Protein AF-0000000086527317 (afdb_homodimer)

Solvent-accessible surface area (backbone atoms only — not comparable to full-atom values): 9880 Å² total; per-residue (Å²): 116,66,60,31,34,35,45,34,40,39,28,33,28,93,91,23,39,66,64,46,47,53,54,57,60,64,45,37,63,66,49,54,67,38,76,44,42,74,40,62,35,39,25,33,29,72,87,42,76,44,32,31,35,37,48,33,29,25,45,18,68,66,34,50,54,50,49,69,64,30,70,66,48,48,50,44,52,63,74,40,54,88,30,50,65,46,75,46,78,44,51,27,38,76,73,87,117,66,62,33,36,34,46,34,42,39,28,34,28,94,92,23,39,66,65,45,46,54,53,57,60,65,43,37,64,65,49,54,69,36,76,44,42,74,39,63,33,39,27,33,28,72,88,41,75,44,32,33,35,36,47,33,30,23,44,19,67,65,35,49,55,49,51,70,66,30,71,66,49,48,50,45,52,63,73,40,54,88,28,51,65,46,73,46,77,43,50,27,38,76,74,87

Organism: NCBI:txid488447

Foldseek 3Di:
DAKKKKKKKWFWDVPCQVVLVVLLVVVQVVLCVAPFWPAWDWDADPVHRRIIMIITMGRDPVSVVVSCVDPSNVVSCVVCVVTTPDMDMDMGDDDD/DAKKKKKKKWFWDVPCLVVLVVLLVVVQVVLCVAPFWPAWDWDADPVHRRIIMIITMGRDPVSVVVSCVDPSNVVSCVVCVVTTPDMDMDMGDDDD

Structure (mmCIF, N/CA/C/O backbone):
data_AF-0000000086527317-model_v1
#
loop_
_entity.id
_entity.type
_entity.pdbx_description
1 polymer 'Antibiotic biosynthesis monooxygenase'
#
loop_
_atom_site.group_PDB
_atom_site.id
_atom_site.type_symbol
_atom_site.label_atom_id
_atom_site.label_alt_id
_atom_site.label_comp_id
_atom_site.label_asym_id
_atom_site.label_entity_id
_atom_site.label_seq_id
_atom_site.pdbx_PDB_ins_code
_atom_site.Cartn_x
_atom_site.Cartn_y
_atom_site.Cartn_z
_atom_site.occupancy
_atom_site.B_iso_or_equiv
_atom_site.auth_seq_id
_atom_site.auth_comp_id
_atom_site.auth_asym_id
_atom_site.auth_atom_id
_atom_site.pdbx_PDB_model_num
ATOM 1 N N . MET A 1 1 ? -22.031 2.168 -4.254 1 73.06 1 MET A N 1
ATOM 2 C CA . MET A 1 1 ? -20.703 2.266 -4.84 1 73.06 1 MET A CA 1
ATOM 3 C C . MET A 1 1 ? -19.703 1.387 -4.082 1 73.06 1 MET A C 1
ATOM 5 O O . MET A 1 1 ? -19.906 1.09 -2.902 1 73.06 1 MET A O 1
ATOM 9 N N . ALA A 1 2 ? -18.734 0.725 -4.855 1 90.19 2 ALA A N 1
ATOM 10 C CA . ALA A 1 2 ? -17.938 -0.34 -4.266 1 90.19 2 ALA A CA 1
ATOM 11 C C . ALA A 1 2 ? -16.812 0.234 -3.402 1 90.19 2 ALA A C 1
ATOM 13 O O . ALA A 1 2 ? -16.344 1.353 -3.639 1 90.19 2 ALA A O 1
ATOM 14 N N . GLU A 1 3 ? -16.5 -0.36 -2.336 1 97.81 3 GLU A N 1
ATOM 15 C CA . GLU A 1 3 ? -15.344 -0.034 -1.505 1 97.81 3 GLU A CA 1
ATOM 16 C C . GLU A 1 3 ? -14.062 0.015 -2.334 1 97.81 3 GLU A C 1
ATOM 18 O O . GLU A 1 3 ? -13.875 -0.799 -3.24 1 97.81 3 GLU A O 1
ATOM 23 N N . ILE A 1 4 ? -13.281 1.024 -2.047 1 98.19 4 ILE A N 1
ATOM 24 C CA . ILE A 1 4 ? -11.992 1.092 -2.734 1 98.19 4 ILE A CA 1
ATOM 25 C C . ILE A 1 4 ? -10.867 1.207 -1.712 1 98.19 4 ILE A C 1
ATOM 27 O O . ILE A 1 4 ? -11.094 1.629 -0.575 1 98.19 4 ILE A O 1
ATOM 31 N N . ALA A 1 5 ? -9.734 0.758 -2.158 1 98.88 5 ALA A N 1
ATOM 32 C CA . ALA A 1 5 ? -8.508 0.946 -1.392 1 98.88 5 ALA A CA 1
ATOM 33 C C . ALA A 1 5 ? -7.605 1.989 -2.047 1 98.88 5 ALA A C 1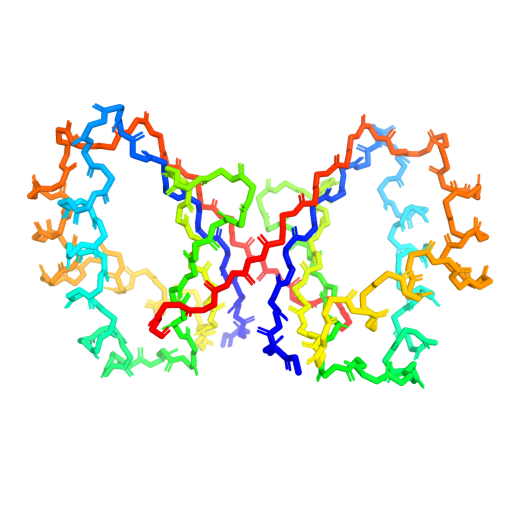
ATOM 35 O O . ALA A 1 5 ? -7.719 2.25 -3.246 1 98.88 5 ALA A O 1
ATOM 36 N N . VAL A 1 6 ? -6.832 2.631 -1.228 1 98.94 6 VAL A N 1
ATOM 37 C CA . VAL A 1 6 ? -5.844 3.588 -1.713 1 98.94 6 VAL A CA 1
ATOM 38 C C . VAL A 1 6 ? -4.496 3.32 -1.047 1 98.94 6 VAL A C 1
ATOM 40 O O . VAL A 1 6 ? -4.43 3.059 0.157 1 98.94 6 VAL A O 1
ATOM 43 N N . VAL A 1 7 ? -3.488 3.293 -1.815 1 98.94 7 VAL A N 1
ATOM 44 C CA . VAL A 1 7 ? -2.121 3.408 -1.315 1 98.94 7 VAL A CA 1
ATOM 45 C C . VAL A 1 7 ? -1.508 4.727 -1.788 1 98.94 7 VAL A C 1
ATOM 47 O O . VAL A 1 7 ? -1.429 4.984 -2.992 1 98.94 7 VAL A O 1
ATOM 50 N N . ALA A 1 8 ? -1.134 5.559 -0.818 1 98.88 8 ALA A N 1
ATOM 51 C CA . ALA A 1 8 ? -0.488 6.832 -1.117 1 98.88 8 ALA A CA 1
ATOM 52 C C . ALA A 1 8 ? 0.953 6.848 -0.616 1 98.88 8 ALA A C 1
ATOM 54 O O . ALA A 1 8 ? 1.213 6.555 0.554 1 98.88 8 ALA A O 1
ATOM 55 N N . LEU A 1 9 ? 1.829 7.133 -1.482 1 98.81 9 LEU A N 1
ATOM 56 C CA . LEU A 1 9 ? 3.246 7.293 -1.176 1 98.81 9 LEU A CA 1
ATOM 57 C C . LEU A 1 9 ? 3.639 8.766 -1.18 1 98.81 9 LEU A C 1
ATOM 59 O O . LEU A 1 9 ? 3.383 9.477 -2.154 1 98.81 9 LEU A O 1
ATOM 63 N N . ILE A 1 10 ? 4.145 9.203 -0.071 1 98.88 10 ILE A N 1
ATOM 64 C CA . ILE A 1 10 ? 4.621 10.578 0.076 1 98.88 10 ILE A CA 1
ATOM 65 C C . ILE A 1 10 ? 6.098 10.57 0.462 1 98.88 10 ILE A C 1
ATOM 67 O O . ILE A 1 10 ? 6.48 9.984 1.479 1 98.88 10 ILE A O 1
ATOM 71 N N . VAL A 1 11 ? 6.922 11.219 -0.357 1 98.88 11 VAL A N 1
ATOM 72 C CA . VAL A 1 11 ? 8.367 11.242 -0.125 1 98.88 11 VAL A CA 1
ATOM 73 C C . VAL A 1 11 ? 8.797 12.648 0.286 1 98.88 11 VAL A C 1
ATOM 75 O O . VAL A 1 11 ? 8.516 13.625 -0.417 1 98.88 11 VAL A O 1
ATOM 78 N N . ALA A 1 12 ? 9.453 12.711 1.361 1 98.94 12 ALA A N 1
ATOM 79 C CA . ALA A 1 12 ? 9.953 13.984 1.877 1 98.94 12 ALA A CA 1
ATOM 80 C C . ALA A 1 12 ? 11.203 14.422 1.123 1 98.94 12 ALA A C 1
ATOM 82 O O . ALA A 1 12 ? 12.023 13.594 0.73 1 98.94 12 ALA A O 1
ATOM 83 N N . LYS A 1 13 ? 11.328 15.703 0.966 1 98.75 13 LYS A N 1
ATOM 84 C CA . LYS A 1 13 ? 12.625 16.25 0.584 1 98.75 13 LYS A CA 1
ATOM 85 C C . LYS A 1 13 ? 13.664 16.016 1.67 1 98.75 13 LYS A C 1
ATOM 87 O O . LYS A 1 13 ? 13.328 15.93 2.854 1 98.75 13 LYS A O 1
ATOM 92 N N . PRO A 1 14 ? 14.922 15.938 1.166 1 98.25 14 PRO A N 1
ATOM 93 C CA . PRO A 1 14 ? 15.961 15.766 2.18 1 98.25 14 PRO A CA 1
ATOM 94 C C . PRO A 1 14 ? 15.906 16.844 3.268 1 98.25 14 PRO A C 1
ATOM 96 O O . PRO A 1 14 ? 15.789 18.031 2.963 1 98.25 14 PRO A O 1
ATOM 99 N N . GLY A 1 15 ? 15.836 16.359 4.527 1 98.12 15 GLY A N 1
ATOM 100 C CA . GLY A 1 15 ? 15.852 17.266 5.656 1 98.12 15 GLY A CA 1
ATOM 101 C C . GLY A 1 15 ? 14.461 17.625 6.152 1 98.12 15 GLY A C 1
ATOM 102 O O . GLY A 1 15 ? 14.312 18.25 7.211 1 98.12 15 GLY A O 1
ATOM 103 N N . ALA A 1 16 ? 13.453 17.188 5.426 1 98.56 16 ALA A N 1
ATOM 104 C CA . ALA A 1 16 ? 12.094 17.609 5.766 1 98.56 16 ALA A CA 1
ATOM 105 C C . ALA A 1 16 ? 11.289 16.453 6.34 1 98.56 16 ALA A C 1
ATOM 107 O O . ALA A 1 16 ? 10.078 16.578 6.562 1 98.56 16 ALA A O 1
ATOM 108 N N . GLU A 1 17 ? 11.969 15.359 6.594 1 98.56 17 GLU A N 1
ATOM 109 C CA . GLU A 1 17 ? 11.273 14.125 6.941 1 98.56 17 GLU A CA 1
ATOM 110 C C . GLU A 1 17 ? 10.391 14.312 8.172 1 98.56 17 GLU A C 1
ATOM 112 O O . GLU A 1 17 ? 9.203 13.969 8.148 1 98.56 17 GLU A O 1
ATOM 117 N N . GLU A 1 18 ? 10.914 14.891 9.234 1 98.62 18 GLU A N 1
ATOM 118 C CA . GLU A 1 18 ? 10.18 14.945 10.492 1 98.62 18 GLU A CA 1
ATOM 119 C C . GLU A 1 18 ? 9.102 16.031 10.453 1 98.62 18 GLU A C 1
ATOM 121 O O . GLU A 1 18 ? 8.039 15.867 11.062 1 98.62 18 GLU A O 1
ATOM 126 N N . LYS A 1 19 ? 9.336 17.125 9.773 1 98.44 19 LYS A N 1
ATOM 127 C CA . LYS A 1 19 ? 8.297 18.141 9.578 1 98.44 19 LYS A CA 1
ATOM 128 C C . LYS A 1 19 ? 7.121 17.547 8.797 1 98.44 19 LYS A C 1
ATOM 130 O O . LYS A 1 19 ? 5.961 17.766 9.164 1 98.44 19 LYS A O 1
ATOM 135 N N . LEU A 1 20 ? 7.48 16.828 7.754 1 98.81 20 LEU A N 1
ATOM 136 C CA . LEU A 1 20 ? 6.438 16.203 6.957 1 98.81 20 LEU A CA 1
ATOM 137 C C . LEU A 1 20 ? 5.684 15.156 7.781 1 98.81 20 LEU A C 1
ATOM 139 O O . LEU A 1 20 ? 4.449 15.109 7.75 1 98.81 20 LEU A O 1
ATOM 143 N N . ARG A 1 21 ? 6.422 14.375 8.539 1 98.81 21 ARG A N 1
ATOM 144 C CA . ARG A 1 21 ? 5.793 13.375 9.391 1 98.81 21 ARG A CA 1
ATOM 145 C C . ARG A 1 21 ? 4.742 14.008 10.297 1 98.81 21 ARG A C 1
ATOM 147 O O . ARG A 1 21 ? 3.625 13.492 10.414 1 98.81 21 ARG A O 1
ATOM 154 N N . ALA A 1 22 ? 5.117 15.086 10.922 1 98.75 22 ALA A N 1
ATOM 155 C CA . ALA A 1 22 ? 4.207 15.758 11.852 1 98.75 22 ALA A CA 1
ATOM 156 C C . ALA A 1 22 ? 2.93 16.203 11.141 1 98.75 22 ALA A C 1
ATOM 158 O O . ALA A 1 22 ? 1.831 16.047 11.68 1 98.75 22 ALA A O 1
ATOM 159 N N . GLN A 1 23 ? 3.117 16.734 9.93 1 98.69 23 GLN A N 1
ATOM 160 C CA . GLN A 1 23 ? 1.956 17.141 9.148 1 98.69 23 GLN A CA 1
ATOM 161 C C . GLN A 1 23 ? 1.073 15.953 8.797 1 98.69 23 GLN A C 1
ATOM 163 O O . GLN A 1 23 ? -0.152 16.031 8.906 1 98.69 23 GLN A O 1
ATOM 168 N N . LEU A 1 24 ? 1.678 14.859 8.391 1 98.88 24 LEU A N 1
ATOM 169 C CA . LEU A 1 24 ? 0.936 13.672 7.996 1 98.88 24 LEU A CA 1
ATOM 170 C C . LEU A 1 24 ? 0.212 13.062 9.188 1 98.88 24 LEU A C 1
ATOM 172 O O . LEU A 1 24 ? -0.94 12.633 9.078 1 98.88 24 LEU A O 1
ATOM 176 N N . GLU A 1 25 ? 0.886 13.023 10.328 1 98.88 25 GLU A N 1
ATOM 177 C CA . GLU A 1 25 ? 0.243 12.523 11.539 1 98.88 25 GLU A CA 1
ATOM 178 C C . GLU A 1 25 ? -0.967 13.375 11.914 1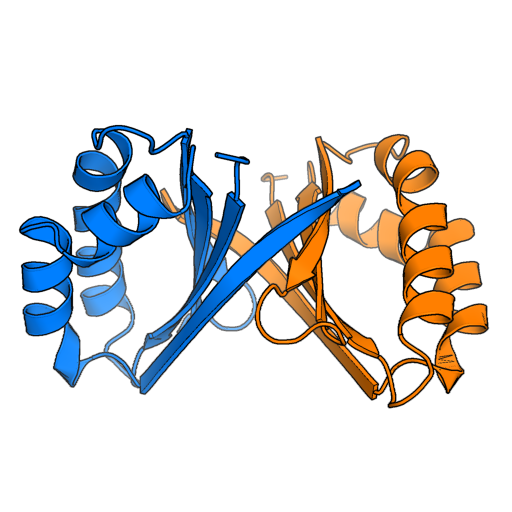 98.88 25 GLU A C 1
ATOM 180 O O . GLU A 1 25 ? -1.973 12.852 12.406 1 98.88 25 GLU A O 1
ATOM 185 N N . GLY A 1 26 ? -0.89 14.633 11.672 1 98.69 26 GLY A N 1
ATOM 186 C CA . GLY A 1 26 ? -1.925 15.578 12.047 1 98.69 26 GLY A CA 1
ATOM 187 C C . GLY A 1 26 ? -3.215 15.391 11.273 1 98.69 26 GLY A C 1
ATOM 188 O O . GLY A 1 26 ? -4.285 15.805 11.727 1 98.69 26 GLY A O 1
ATOM 189 N N . ILE A 1 27 ? -3.17 14.742 10.109 1 98.81 27 ILE A N 1
ATOM 190 C CA . ILE A 1 27 ? -4.375 14.641 9.289 1 98.81 27 ILE A CA 1
ATOM 191 C C . ILE A 1 27 ? -5.031 13.281 9.5 1 98.81 27 ILE A C 1
ATOM 193 O O . ILE A 1 27 ? -6.125 13.023 8.992 1 98.81 27 ILE A O 1
ATOM 197 N N . VAL A 1 28 ? -4.441 12.375 10.297 1 98.88 28 VAL A N 1
ATOM 198 C CA . VAL A 1 28 ? -4.945 11.008 10.43 1 98.88 28 VAL A CA 1
ATOM 199 C C . VAL A 1 28 ? -6.281 11.023 11.164 1 98.88 28 VAL A C 1
ATOM 201 O O . VAL A 1 28 ? -7.289 10.539 10.641 1 98.88 28 VAL A O 1
ATOM 204 N N . GLU A 1 29 ? -6.371 11.633 12.297 1 98.75 29 GLU A N 1
ATOM 205 C CA . GLU A 1 29 ? -7.586 11.578 13.109 1 98.75 29 GLU A CA 1
ATOM 206 C C . GLU A 1 29 ? -8.742 12.305 12.422 1 98.75 29 GLU A C 1
ATOM 208 O O . GLU A 1 29 ? -9.836 11.758 12.297 1 98.75 29 GLU A O 1
ATOM 213 N N . PRO A 1 30 ? -8.539 13.539 11.938 1 98.81 30 PRO A N 1
ATOM 214 C CA . PRO A 1 30 ? -9.648 14.172 11.219 1 98.81 30 PRO A CA 1
ATOM 215 C C . PRO A 1 30 ? -10.125 13.352 10.023 1 98.81 30 PRO A C 1
ATOM 217 O O . PRO A 1 30 ? -11.32 13.336 9.727 1 98.81 30 PRO A O 1
ATOM 220 N N . THR A 1 31 ? -9.219 12.688 9.25 1 98.88 31 THR A N 1
ATOM 221 C CA . THR A 1 31 ? -9.586 11.867 8.102 1 98.88 31 THR A CA 1
ATOM 222 C C . THR A 1 31 ? -10.383 10.641 8.547 1 98.88 31 THR A C 1
ATOM 224 O O . THR A 1 31 ? -11.391 10.289 7.93 1 98.88 31 THR A O 1
ATOM 227 N N . ARG A 1 32 ? -9.945 9.977 9.68 1 98.81 32 ARG A N 1
ATOM 228 C CA . ARG A 1 32 ? -10.648 8.805 10.188 1 98.81 32 ARG A CA 1
ATOM 229 C C . ARG A 1 32 ? -12.07 9.156 10.602 1 98.81 32 ARG A C 1
ATOM 231 O O . ARG A 1 32 ? -12.945 8.289 10.648 1 98.81 32 ARG A O 1
ATOM 238 N N . ASN A 1 33 ? -12.32 10.453 10.844 1 98.62 33 ASN A N 1
ATOM 239 C CA . ASN A 1 33 ? -13.641 10.906 11.273 1 98.62 33 ASN A CA 1
ATOM 240 C C . ASN A 1 33 ? -14.508 11.312 10.086 1 98.62 33 ASN A C 1
ATOM 242 O O . ASN A 1 33 ? -15.68 11.664 10.258 1 98.62 33 ASN A O 1
ATOM 246 N N . GLU A 1 34 ? -14.016 11.25 8.906 1 98.75 34 GLU A N 1
ATOM 247 C CA . GLU A 1 34 ? -14.773 11.586 7.703 1 98.75 34 GLU A CA 1
ATOM 248 C C . GLU A 1 34 ? -15.797 10.492 7.379 1 98.75 34 GLU A C 1
ATOM 250 O O . GLU A 1 34 ? -15.539 9.312 7.598 1 98.75 34 GLU A O 1
ATOM 255 N N . ALA A 1 35 ? -16.859 10.945 6.836 1 98.06 35 ALA A N 1
ATOM 256 C CA . ALA A 1 35 ? -17.844 9.984 6.344 1 98.06 35 ALA A CA 1
ATOM 257 C C . ALA A 1 35 ? -17.25 9.086 5.262 1 98.06 35 ALA A C 1
ATOM 259 O O . ALA A 1 35 ? -16.609 9.578 4.324 1 98.06 35 ALA A O 1
ATOM 260 N N . GLY A 1 36 ? -17.344 7.809 5.453 1 98.44 36 GLY A N 1
ATOM 261 C CA . GLY A 1 36 ? -16.922 6.852 4.438 1 98.44 36 GLY A CA 1
ATOM 262 C C . GLY A 1 36 ? -15.484 6.402 4.598 1 98.44 36 GLY A C 1
ATOM 263 O O . GLY A 1 36 ? -15.008 5.539 3.854 1 98.44 36 GLY A O 1
ATOM 264 N N . ALA A 1 37 ? -14.758 7.016 5.539 1 98.75 37 ALA A N 1
ATOM 265 C CA . ALA A 1 37 ? -13.398 6.547 5.828 1 98.75 37 ALA A CA 1
ATOM 266 C C . ALA A 1 37 ? -13.43 5.258 6.645 1 98.75 37 ALA A C 1
ATOM 268 O O . ALA A 1 37 ? -13.852 5.262 7.805 1 98.75 37 ALA A O 1
ATOM 269 N N . LEU A 1 38 ? -12.953 4.188 6.105 1 98.75 38 LEU A N 1
ATOM 270 C CA . LEU A 1 38 ? -13 2.887 6.762 1 98.75 38 LEU A CA 1
ATOM 271 C C . LEU A 1 38 ? -11.648 2.543 7.383 1 98.75 38 LEU A C 1
ATOM 273 O O . LEU A 1 38 ? -11.586 1.816 8.375 1 98.75 38 LEU A O 1
ATOM 277 N N . GLN A 1 39 ? -10.633 2.992 6.734 1 98.81 39 GLN A N 1
ATOM 278 C CA . GLN A 1 39 ? -9.25 2.793 7.168 1 98.81 39 GLN A CA 1
ATOM 279 C C . GLN A 1 39 ? -8.352 3.918 6.672 1 98.81 39 GLN A C 1
ATOM 281 O O . GLN A 1 39 ? -8.469 4.359 5.527 1 98.81 39 GLN A O 1
ATOM 286 N N . TYR A 1 40 ? -7.516 4.422 7.504 1 98.88 40 TYR A N 1
ATOM 287 C CA . TYR A 1 40 ? -6.555 5.465 7.172 1 98.88 40 TYR A CA 1
ATOM 288 C C . TYR A 1 40 ? -5.316 5.363 8.055 1 98.88 40 TYR A C 1
ATOM 290 O O . TYR A 1 40 ? -5.215 6.043 9.078 1 98.88 40 TYR A O 1
ATOM 298 N N . ASP A 1 41 ? -4.344 4.566 7.594 1 98.94 41 ASP A N 1
ATOM 299 C CA . ASP A 1 41 ? -3.184 4.254 8.422 1 98.94 41 ASP A CA 1
ATOM 300 C C . ASP A 1 41 ? -1.91 4.848 7.82 1 98.94 41 ASP A C 1
ATOM 302 O O . ASP A 1 41 ? -1.638 4.676 6.633 1 98.94 41 ASP A O 1
ATOM 306 N N . LEU A 1 42 ? -1.187 5.535 8.625 1 98.94 42 LEU A N 1
ATOM 307 C CA . LEU A 1 42 ? 0.087 6.125 8.227 1 98.94 42 LEU A CA 1
ATOM 308 C C . LEU A 1 42 ? 1.25 5.215 8.609 1 98.94 42 LEU A C 1
ATOM 310 O O . LEU A 1 42 ? 1.328 4.742 9.742 1 98.94 42 LEU A O 1
ATOM 314 N N . HIS A 1 43 ? 2.129 4.953 7.641 1 98.94 43 HIS A N 1
ATOM 315 C CA . HIS A 1 43 ? 3.316 4.133 7.836 1 98.94 43 HIS A CA 1
ATOM 316 C C . HIS A 1 43 ? 4.578 4.863 7.391 1 98.94 43 HIS A C 1
ATOM 318 O O . HIS A 1 43 ? 4.496 5.879 6.695 1 98.94 43 HIS A O 1
ATOM 324 N N . ARG A 1 44 ? 5.668 4.363 7.891 1 98.81 44 ARG A N 1
ATOM 325 C CA . ARG A 1 44 ? 6.973 4.773 7.379 1 98.81 44 ARG A CA 1
ATOM 326 C C . ARG A 1 44 ? 7.742 3.582 6.82 1 98.81 44 ARG A C 1
ATOM 328 O O . ARG A 1 44 ? 7.715 2.492 7.398 1 98.81 44 ARG A O 1
ATOM 335 N N . ASP A 1 45 ? 8.43 3.766 5.637 1 98.69 45 ASP A N 1
ATOM 336 C CA . ASP A 1 45 ? 9.25 2.746 4.992 1 98.69 45 ASP A CA 1
ATOM 337 C C . ASP A 1 45 ? 10.477 2.416 5.84 1 98.69 45 ASP A C 1
ATOM 339 O O . ASP A 1 45 ? 11.273 3.303 6.168 1 98.69 45 ASP A O 1
ATOM 343 N N . LEU A 1 46 ? 10.641 1.164 6.148 1 97.62 46 LEU A N 1
ATOM 344 C CA . LEU A 1 46 ? 11.711 0.759 7.051 1 97.62 46 LEU A CA 1
ATOM 345 C C . LEU A 1 46 ? 13.07 0.934 6.391 1 97.62 46 LEU A C 1
ATOM 347 O O . LEU A 1 46 ? 14.078 1.144 7.074 1 97.62 46 LEU A O 1
ATOM 351 N N . LYS A 1 47 ? 13.055 0.908 5.09 1 97.12 47 LYS A N 1
ATOM 352 C CA . LYS A 1 47 ? 14.32 0.964 4.371 1 97.12 47 LYS A CA 1
ATOM 353 C C . LYS A 1 47 ? 14.602 2.373 3.854 1 97.12 47 LYS A C 1
ATOM 355 O O . LYS A 1 47 ? 15.742 2.705 3.52 1 97.12 47 LYS A O 1
ATOM 360 N N . GLU A 1 48 ? 13.586 3.166 3.703 1 97.88 48 GLU A N 1
ATOM 361 C CA . GLU A 1 48 ? 13.688 4.543 3.225 1 97.88 48 GLU A CA 1
ATOM 362 C C . GLU A 1 48 ? 12.922 5.5 4.129 1 97.88 48 GLU A C 1
ATOM 364 O O . GLU A 1 48 ? 11.773 5.852 3.838 1 97.88 48 GLU A O 1
ATOM 369 N N . PRO A 1 49 ? 13.547 6.012 5.094 1 96.81 49 PRO A N 1
ATOM 370 C CA . PRO A 1 49 ? 12.852 6.762 6.141 1 96.81 49 PRO A CA 1
ATOM 371 C C . PRO A 1 49 ? 12.172 8.023 5.609 1 96.81 49 PRO A C 1
ATOM 373 O O . PRO A 1 49 ? 11.352 8.625 6.305 1 96.81 49 PRO A O 1
ATOM 376 N N . ALA A 1 50 ? 12.586 8.484 4.406 1 98.44 50 ALA A N 1
ATOM 377 C CA . ALA A 1 50 ? 11.945 9.664 3.824 1 98.44 50 ALA A CA 1
ATOM 378 C C . ALA A 1 50 ? 10.609 9.305 3.191 1 98.44 50 ALA A C 1
ATOM 380 O O . ALA A 1 50 ? 9.844 10.195 2.801 1 98.44 50 ALA A O 1
ATOM 381 N N . ARG A 1 51 ? 10.266 8.039 3.131 1 98.75 51 ARG A N 1
ATOM 382 C CA . ARG A 1 51 ? 9.062 7.566 2.455 1 98.75 51 ARG A CA 1
ATOM 383 C C . ARG A 1 51 ? 7.965 7.23 3.459 1 98.75 51 ARG A C 1
ATOM 385 O O . ARG A 1 51 ? 8.164 6.398 4.344 1 98.75 51 ARG A O 1
ATOM 392 N N . PHE A 1 52 ? 6.852 7.957 3.316 1 98.94 52 PHE A N 1
ATOM 393 C CA . PHE A 1 52 ? 5.641 7.703 4.086 1 98.94 52 PHE A CA 1
ATOM 394 C C . PHE A 1 52 ? 4.555 7.102 3.201 1 98.94 52 PHE A C 1
ATOM 396 O O . PHE A 1 52 ? 4.422 7.469 2.031 1 98.94 52 PHE A O 1
ATOM 403 N N . VAL A 1 53 ? 3.83 6.18 3.807 1 98.94 53 VAL A N 1
ATOM 404 C CA . VAL A 1 53 ? 2.812 5.477 3.035 1 98.94 53 VAL A CA 1
ATOM 405 C C . VAL A 1 53 ? 1.495 5.461 3.809 1 98.94 53 VAL A C 1
ATOM 407 O O . VAL A 1 53 ? 1.458 5.059 4.973 1 98.94 53 VAL A O 1
ATOM 410 N N . PHE A 1 54 ? 0.435 5.91 3.193 1 98.94 54 PHE A N 1
ATOM 411 C CA . PHE A 1 54 ? -0.913 5.684 3.703 1 98.94 54 PHE A CA 1
ATOM 412 C C . PHE A 1 54 ? -1.521 4.43 3.084 1 98.94 54 PHE A C 1
ATOM 414 O O . PHE A 1 54 ? -1.427 4.219 1.874 1 98.94 54 PHE A O 1
ATOM 421 N N . VAL A 1 55 ? -2.066 3.607 3.904 1 98.94 55 VAL A N 1
ATOM 422 C CA . VAL A 1 55 ? -2.967 2.533 3.496 1 98.94 55 VAL A CA 1
ATOM 423 C C . VAL A 1 55 ? -4.398 2.871 3.912 1 98.94 55 VAL A C 1
ATOM 425 O O . VAL A 1 55 ? -4.684 3.029 5.102 1 98.94 55 VAL A O 1
ATOM 428 N N . GLU A 1 56 ? -5.238 2.98 2.896 1 98.94 56 GLU A N 1
ATOM 429 C CA . GLU A 1 56 ? -6.57 3.533 3.125 1 98.94 56 GLU A CA 1
ATOM 430 C C . GLU A 1 56 ? -7.648 2.617 2.557 1 98.94 56 GLU A C 1
ATOM 432 O O . GLU A 1 56 ? -7.402 1.871 1.606 1 98.94 56 GLU A O 1
ATOM 437 N N . ARG A 1 57 ? -8.82 2.684 3.158 1 98.88 57 ARG A N 1
ATOM 438 C CA . ARG A 1 57 ? -10.055 2.129 2.611 1 98.88 57 ARG A CA 1
ATOM 439 C C . ARG A 1 57 ? -11.195 3.133 2.715 1 98.88 57 ARG A C 1
ATOM 441 O O . ARG A 1 57 ? -11.336 3.818 3.729 1 98.88 57 ARG A O 1
ATOM 448 N N . TRP A 1 58 ? -11.93 3.172 1.662 1 98.75 58 TRP A N 1
ATOM 449 C CA . TRP A 1 58 ? -13.039 4.113 1.533 1 98.75 58 TRP A CA 1
ATOM 450 C C . TRP A 1 58 ? -14.312 3.404 1.08 1 98.75 58 TRP A C 1
ATOM 452 O O . TRP A 1 58 ? -14.258 2.504 0.238 1 98.75 58 TRP A O 1
ATOM 462 N N . GLU A 1 59 ? -15.383 3.912 1.538 1 98.38 59 GLU A N 1
ATOM 463 C CA . GLU A 1 59 ? -16.672 3.305 1.245 1 98.38 59 GLU A CA 1
ATOM 464 C C . GLU A 1 59 ? -17.031 3.455 -0.231 1 98.38 59 GLU A C 1
ATOM 466 O O . GLU A 1 59 ? -17.812 2.666 -0.769 1 98.38 59 GLU A O 1
ATOM 471 N N . SER A 1 60 ? -16.516 4.531 -0.761 1 97.56 60 SER A N 1
ATOM 472 C CA . SER A 1 60 ? -16.844 4.832 -2.148 1 97.56 60 SER A CA 1
ATOM 473 C C . SER A 1 60 ? -15.852 5.809 -2.762 1 97.56 60 SER A C 1
ATOM 475 O O . SER A 1 60 ? -15.07 6.438 -2.047 1 97.56 60 SER A O 1
ATOM 477 N N . GLU A 1 61 ? -15.93 5.812 -4.078 1 96.75 61 GLU A N 1
ATOM 478 C CA . GLU A 1 61 ? -15.133 6.816 -4.773 1 96.75 61 GLU A CA 1
ATOM 479 C C . GLU A 1 61 ? -15.555 8.227 -4.375 1 96.75 61 GLU A C 1
ATOM 481 O O . GLU A 1 61 ? -14.727 9.141 -4.332 1 96.75 61 GLU A O 1
ATOM 486 N N . GLU A 1 62 ? -16.844 8.445 -4.094 1 97.69 62 GLU A N 1
ATOM 487 C CA . GLU A 1 62 ? -17.344 9.75 -3.682 1 97.69 62 GLU A CA 1
ATOM 488 C C . GLU A 1 62 ? -16.75 10.172 -2.338 1 97.69 62 GLU A C 1
ATOM 490 O O . GLU A 1 62 ? -16.422 11.344 -2.139 1 97.69 62 GLU A O 1
ATOM 495 N N . ALA A 1 63 ? -16.672 9.203 -1.486 1 98.38 63 ALA A N 1
ATOM 496 C CA . ALA A 1 63 ? -16.078 9.492 -0.183 1 98.38 63 ALA A CA 1
ATOM 497 C C . ALA A 1 63 ? -14.617 9.906 -0.325 1 98.38 63 ALA A C 1
ATOM 499 O O . ALA A 1 63 ? -14.164 10.852 0.321 1 98.38 63 ALA A O 1
ATOM 500 N N . LEU A 1 64 ? -13.93 9.188 -1.174 1 98.44 64 LEU A N 1
ATOM 501 C CA . LEU A 1 64 ? -12.531 9.523 -1.438 1 98.44 64 LEU A CA 1
ATOM 502 C C . LEU A 1 64 ? -12.414 10.922 -2.045 1 98.44 64 LEU A C 1
ATOM 504 O O . LEU A 1 64 ? -11.531 11.695 -1.663 1 98.44 64 LEU A O 1
ATOM 508 N N . ALA A 1 65 ? -13.289 11.227 -2.973 1 98 65 ALA A N 1
ATOM 509 C CA . ALA A 1 65 ? -13.281 12.547 -3.602 1 98 65 ALA A CA 1
ATOM 510 C C . ALA A 1 65 ? -13.547 13.641 -2.576 1 98 65 ALA A C 1
ATOM 512 O O . ALA A 1 65 ? -12.914 14.703 -2.617 1 98 65 ALA A O 1
ATOM 513 N N . ALA A 1 66 ? -14.477 13.422 -1.658 1 98.5 66 ALA A N 1
ATOM 514 C CA . ALA A 1 66 ? -14.766 14.375 -0.589 1 98.5 66 ALA A CA 1
ATOM 515 C C . ALA A 1 66 ? -13.547 14.57 0.314 1 98.5 66 ALA A C 1
ATOM 517 O O . ALA A 1 66 ? -13.266 15.695 0.743 1 98.5 66 ALA A O 1
ATOM 518 N N . HIS A 1 67 ? -12.867 13.516 0.538 1 98.75 67 HIS A N 1
ATOM 519 C CA . HIS A 1 67 ? -11.648 13.555 1.336 1 98.75 67 HIS A CA 1
ATOM 520 C C . HIS A 1 67 ? -10.617 14.492 0.719 1 98.75 67 HIS A C 1
ATOM 522 O O . HIS A 1 67 ? -10.023 15.312 1.419 1 98.75 67 HIS A O 1
ATOM 528 N N . ALA A 1 68 ? -10.422 14.414 -0.557 1 98.12 68 ALA A N 1
ATOM 529 C CA . ALA A 1 68 ? -9.406 15.195 -1.256 1 98.12 68 ALA A CA 1
ATOM 530 C C . ALA A 1 68 ? -9.727 16.688 -1.188 1 98.12 68 ALA A C 1
ATOM 532 O O . ALA A 1 68 ? -8.844 17.531 -1.371 1 98.12 68 ALA A O 1
ATOM 533 N N . ARG A 1 69 ? -10.992 16.953 -0.806 1 98.25 69 ARG A N 1
ATOM 534 C CA . ARG A 1 69 ? -11.43 18.344 -0.807 1 98.25 69 ARG A CA 1
ATOM 535 C C . ARG A 1 69 ? -11.664 18.844 0.614 1 98.25 69 ARG A C 1
ATOM 537 O O . ARG A 1 69 ? -12.062 19.984 0.813 1 98.25 69 ARG A O 1
ATOM 544 N N . SER A 1 70 ? -11.43 18.062 1.521 1 98.69 70 SER A N 1
ATOM 545 C CA . SER A 1 70 ? -11.688 18.453 2.904 1 98.69 70 SER A CA 1
ATOM 546 C C . SER A 1 70 ? -10.734 19.562 3.35 1 98.69 70 SER A C 1
ATOM 548 O O . SER A 1 70 ? -9.641 19.703 2.801 1 98.69 70 SER A O 1
ATOM 550 N N . ALA A 1 71 ? -11.094 20.312 4.391 1 98.5 71 ALA A N 1
ATOM 551 C CA . ALA A 1 71 ? -10.336 21.469 4.883 1 98.5 71 ALA A CA 1
ATOM 552 C C . ALA A 1 71 ? -8.969 21.031 5.418 1 98.5 71 ALA A C 1
ATOM 554 O O . ALA A 1 71 ? -7.957 21.688 5.164 1 98.5 71 ALA A O 1
ATOM 555 N N . HIS A 1 72 ? -8.953 19.953 6.133 1 98.69 72 HIS A N 1
ATOM 556 C CA . HIS A 1 72 ? -7.699 19.531 6.75 1 98.69 72 HIS A CA 1
ATOM 557 C C . HIS A 1 72 ? -6.719 19.016 5.703 1 98.69 72 HIS A C 1
ATOM 559 O O . HIS A 1 72 ? -5.504 19.188 5.844 1 98.69 72 HIS A O 1
ATOM 565 N N . ILE A 1 73 ? -7.184 18.391 4.586 1 98.75 73 ILE A N 1
ATOM 566 C CA . ILE A 1 73 ? -6.309 17.891 3.533 1 98.75 73 ILE A CA 1
ATOM 567 C C . ILE A 1 73 ? -5.785 19.047 2.697 1 98.75 73 ILE A C 1
ATOM 569 O O . ILE A 1 73 ? -4.602 19.094 2.355 1 98.75 73 ILE A O 1
ATOM 573 N N . LEU A 1 74 ? -6.664 20 2.441 1 98.5 74 LEU A N 1
ATOM 574 C CA . LEU A 1 74 ? -6.219 21.188 1.72 1 98.5 74 LEU A CA 1
ATOM 575 C C . LEU A 1 74 ? -5.184 21.969 2.529 1 98.5 74 LEU A C 1
ATOM 577 O O . LEU A 1 74 ? -4.184 22.438 1.98 1 98.5 74 LEU A O 1
ATOM 581 N N . ALA A 1 75 ? -5.371 22.109 3.773 1 98.5 75 ALA A N 1
ATOM 582 C CA . ALA A 1 75 ? -4.426 22.781 4.656 1 98.5 75 ALA A CA 1
ATOM 583 C C . ALA A 1 75 ? -3.09 22.047 4.695 1 98.5 75 ALA A C 1
ATOM 585 O O . ALA A 1 75 ? -2.029 22.672 4.637 1 98.5 75 ALA A O 1
ATOM 586 N N . TYR A 1 76 ? -3.162 20.734 4.75 1 98.56 76 TYR A N 1
ATOM 587 C CA . TYR A 1 76 ? -1.962 19.906 4.738 1 98.56 76 TYR A CA 1
ATOM 588 C C . TYR A 1 76 ? -1.18 20.094 3.443 1 98.56 76 TYR A C 1
ATOM 590 O O . TYR A 1 76 ? 0.038 20.297 3.471 1 98.56 76 TYR A O 1
ATOM 598 N N . ARG A 1 77 ? -1.903 20.062 2.359 1 98.12 77 ARG A N 1
ATOM 599 C CA . ARG A 1 77 ? -1.227 20.203 1.073 1 98.12 77 ARG A CA 1
ATOM 600 C C . ARG A 1 77 ? -0.528 21.547 0.958 1 98.12 77 ARG A C 1
ATOM 602 O O . ARG A 1 77 ? 0.592 21.625 0.45 1 98.12 77 ARG A O 1
ATOM 609 N N . GLU A 1 78 ? -1.119 22.531 1.45 1 98.19 78 GLU A N 1
ATOM 610 C CA . GLU A 1 78 ? -0.524 23.875 1.432 1 98.19 78 GLU A CA 1
ATOM 611 C C . GLU A 1 78 ? 0.684 23.953 2.361 1 98.19 78 GLU A C 1
ATOM 613 O O . GLU A 1 78 ? 1.753 24.406 1.96 1 98.19 78 GLU A O 1
ATOM 618 N N . ALA A 1 79 ? 0.549 23.469 3.514 1 98.12 79 ALA A N 1
ATOM 619 C CA . ALA A 1 79 ? 1.576 23.578 4.547 1 98.12 79 ALA A CA 1
ATOM 620 C C . ALA A 1 79 ? 2.811 22.75 4.184 1 98.12 79 ALA A C 1
ATOM 622 O O . ALA A 1 79 ? 3.938 23.141 4.504 1 98.12 79 ALA A O 1
ATOM 623 N N . ALA A 1 80 ? 2.604 21.656 3.459 1 98.44 80 ALA A N 1
ATOM 624 C CA . ALA A 1 80 ? 3.684 20.688 3.264 1 98.44 80 ALA A CA 1
ATOM 625 C C . ALA A 1 80 ? 4.277 20.797 1.863 1 98.44 80 ALA A C 1
ATOM 627 O O . ALA A 1 80 ? 5.188 20.047 1.503 1 98.44 80 ALA A O 1
ATOM 628 N N . ALA A 1 81 ? 3.787 21.703 1.119 1 97.75 81 ALA A N 1
ATOM 629 C CA . ALA A 1 81 ? 4.121 21.797 -0.299 1 97.75 81 ALA A CA 1
ATOM 630 C C . ALA A 1 81 ? 5.633 21.859 -0.505 1 97.75 81 ALA A C 1
ATOM 632 O O . ALA A 1 81 ? 6.16 21.234 -1.426 1 97.75 81 ALA A O 1
ATOM 633 N N . ASP A 1 82 ? 6.379 22.469 0.397 1 97.88 82 ASP A N 1
ATOM 634 C CA . ASP A 1 82 ? 7.812 22.672 0.22 1 97.88 82 ASP A CA 1
ATOM 635 C C . ASP A 1 82 ? 8.609 21.484 0.751 1 97.88 82 ASP A C 1
ATOM 637 O O . ASP A 1 82 ? 9.828 21.422 0.577 1 97.88 82 ASP A O 1
ATOM 641 N N . TRP A 1 83 ? 7.926 20.609 1.354 1 98.75 83 TRP A N 1
ATOM 642 C CA . TRP A 1 83 ? 8.633 19.516 2.025 1 98.75 83 TRP A CA 1
ATOM 643 C C . TRP A 1 83 ? 8.516 18.219 1.236 1 98.75 83 TRP A C 1
ATOM 645 O O . TRP A 1 83 ? 9.195 17.234 1.536 1 98.75 83 TRP A O 1
ATOM 655 N N . ILE A 1 84 ? 7.672 18.188 0.182 1 98.81 84 ILE A N 1
ATOM 656 C CA . ILE A 1 84 ? 7.359 16.953 -0.528 1 98.81 84 ILE A CA 1
ATOM 657 C C . ILE A 1 84 ? 8.156 16.891 -1.828 1 98.81 84 ILE A C 1
ATOM 659 O O . ILE A 1 84 ? 8.102 17.812 -2.646 1 98.81 84 ILE A O 1
ATOM 663 N N . GLU A 1 85 ? 8.891 15.883 -1.909 1 98.62 85 GLU A N 1
ATOM 664 C CA . GLU A 1 85 ? 9.633 15.617 -3.141 1 98.62 85 GLU A CA 1
ATOM 665 C C . GLU A 1 85 ? 8.727 15.016 -4.207 1 98.62 85 GLU A C 1
ATOM 667 O O . GLU A 1 85 ? 8.781 15.414 -5.375 1 98.62 85 GLU A O 1
ATOM 672 N N . ARG A 1 86 ? 7.969 14.07 -3.783 1 97.81 86 ARG A N 1
ATOM 673 C CA . ARG A 1 86 ? 7.023 13.445 -4.699 1 97.81 86 ARG A CA 1
ATOM 674 C C . ARG A 1 86 ? 5.891 12.766 -3.938 1 97.81 86 ARG A C 1
ATOM 676 O O . ARG A 1 86 ? 6.047 12.406 -2.77 1 97.81 86 ARG A O 1
ATOM 683 N N . SER A 1 87 ? 4.789 12.711 -4.562 1 98.19 87 SER A N 1
ATOM 684 C CA . SER A 1 87 ? 3.604 12.008 -4.07 1 98.19 87 SER A CA 1
ATOM 685 C C . SER A 1 87 ? 2.979 11.148 -5.164 1 98.19 87 SER A C 1
ATOM 687 O O . SER A 1 87 ? 2.928 11.555 -6.328 1 98.19 87 SER A O 1
ATOM 689 N N . GLU A 1 88 ? 2.629 9.961 -4.805 1 97.75 88 GLU A N 1
ATOM 690 C CA . GLU A 1 88 ? 1.955 9.031 -5.703 1 97.75 88 GLU A CA 1
ATOM 691 C C . GLU A 1 88 ? 0.726 8.414 -5.039 1 97.75 88 GLU A C 1
ATOM 693 O O . GLU A 1 88 ? 0.804 7.914 -3.918 1 97.75 88 GLU A O 1
ATOM 698 N N . ILE A 1 89 ? -0.369 8.5 -5.719 1 98.44 89 ILE A N 1
ATOM 699 C CA . ILE A 1 89 ? -1.609 7.926 -5.207 1 98.44 89 ILE A CA 1
ATOM 700 C C . ILE A 1 89 ? -2.105 6.836 -6.152 1 98.44 89 ILE A C 1
ATOM 702 O O . ILE A 1 89 ? -2.219 7.055 -7.359 1 98.44 89 ILE A O 1
ATOM 706 N N . ARG A 1 90 ? -2.393 5.711 -5.602 1 98.56 90 ARG A N 1
ATOM 707 C CA . ARG A 1 90 ? -2.988 4.621 -6.371 1 98.56 90 ARG A CA 1
ATOM 708 C C . ARG A 1 90 ? -4.363 4.25 -5.824 1 98.56 90 ARG A C 1
ATOM 710 O O . ARG A 1 90 ? -4.492 3.896 -4.652 1 98.56 90 ARG A O 1
ATOM 717 N N . VAL A 1 91 ? -5.34 4.359 -6.645 1 98.75 91 VAL A N 1
ATOM 718 C CA . VAL A 1 91 ? -6.691 3.918 -6.309 1 98.75 91 VAL A CA 1
ATOM 719 C C . VAL A 1 91 ? -6.902 2.486 -6.797 1 98.75 91 VAL A C 1
ATOM 721 O O . VAL A 1 91 ? -6.688 2.184 -7.973 1 98.75 91 VAL A O 1
ATOM 724 N N . LEU A 1 92 ? -7.355 1.665 -5.867 1 98.75 92 LEU A N 1
ATOM 725 C CA . LEU A 1 92 ? -7.27 0.223 -6.074 1 98.75 92 LEU A CA 1
ATOM 726 C C . LEU A 1 92 ? -8.633 -0.435 -5.883 1 98.75 92 LEU A C 1
ATOM 728 O O . LEU A 1 92 ? -9.406 -0.027 -5.016 1 98.75 92 LEU A O 1
ATOM 732 N N . SER A 1 93 ? -8.867 -1.422 -6.668 1 98.31 93 SER A N 1
ATOM 733 C CA . SER A 1 93 ? -9.992 -2.322 -6.469 1 98.31 93 SER A CA 1
ATOM 734 C C . SER A 1 93 ? -9.539 -3.686 -5.961 1 98.31 93 SER A C 1
ATOM 736 O O . SER A 1 93 ? -8.594 -4.27 -6.504 1 98.31 93 SER A O 1
ATOM 738 N N . LYS A 1 94 ? -10.203 -4.234 -4.91 1 98.5 94 LYS A N 1
ATOM 739 C CA . LYS A 1 94 ? -9.812 -5.527 -4.359 1 98.5 94 LYS A CA 1
ATOM 740 C C . LYS A 1 94 ? -10.188 -6.664 -5.301 1 98.5 94 LYS A C 1
ATOM 742 O O . LYS A 1 94 ? -11.328 -6.73 -5.777 1 98.5 94 LYS A O 1
ATOM 747 N N . LEU A 1 95 ? -9.25 -7.492 -5.602 1 98.56 95 LEU A N 1
ATOM 748 C CA . LEU A 1 95 ? -9.5 -8.664 -6.43 1 98.56 95 LEU A CA 1
ATOM 749 C C . LEU A 1 95 ? -9.82 -9.883 -5.566 1 98.56 95 LEU A C 1
ATOM 751 O O . LEU A 1 95 ? -10.727 -10.656 -5.895 1 98.56 95 LEU A O 1
ATOM 755 N N . VAL A 1 96 ? -8.961 -10.016 -4.621 1 97.56 96 VAL A N 1
ATOM 756 C CA . VAL A 1 96 ? -9.109 -11.148 -3.715 1 97.56 96 VAL A CA 1
ATOM 757 C C . VAL A 1 96 ? -8.922 -10.688 -2.271 1 97.56 96 VAL A C 1
ATOM 759 O O . VAL A 1 96 ? -7.969 -9.969 -1.96 1 97.56 96 VAL A O 1
ATOM 762 N N . MET B 1 1 ? 8.359 -9.523 18.391 1 73.44 1 MET B N 1
ATOM 763 C CA . MET B 1 1 ? 8.688 -8.727 17.219 1 73.44 1 MET B CA 1
ATOM 764 C C . MET B 1 1 ? 7.457 -7.973 16.719 1 73.44 1 MET B C 1
ATOM 766 O O . MET B 1 1 ? 6.328 -8.406 16.938 1 73.44 1 MET B O 1
ATOM 770 N N . ALA B 1 2 ? 7.676 -6.672 16.25 1 89.88 2 ALA B N 1
ATOM 771 C CA . ALA B 1 2 ? 6.543 -5.785 16 1 89.88 2 ALA B CA 1
ATOM 772 C C . ALA B 1 2 ? 5.852 -6.129 14.688 1 89.88 2 ALA B C 1
ATOM 774 O O . ALA B 1 2 ? 6.484 -6.648 13.766 1 89.88 2 ALA B O 1
ATOM 775 N N . GLU B 1 3 ? 4.605 -6.055 14.617 1 97.81 3 GLU B N 1
ATOM 776 C CA . GLU B 1 3 ? 3.822 -6.18 13.391 1 97.81 3 GLU B CA 1
ATOM 777 C C . GLU B 1 3 ? 4.344 -5.242 12.305 1 97.81 3 GLU B C 1
ATOM 779 O O . GLU B 1 3 ? 4.738 -4.113 12.594 1 97.81 3 GLU B O 1
ATOM 784 N N . ILE B 1 4 ? 4.406 -5.797 11.109 1 98.19 4 ILE B N 1
ATOM 785 C CA . ILE B 1 4 ? 4.809 -4.938 10 1 98.19 4 ILE B CA 1
ATOM 786 C C . ILE B 1 4 ? 3.768 -5.012 8.883 1 98.19 4 ILE B C 1
ATOM 788 O O . ILE B 1 4 ? 3.008 -5.977 8.797 1 98.19 4 ILE B O 1
ATOM 792 N N . ALA B 1 5 ? 3.744 -3.949 8.141 1 98.88 5 ALA B N 1
ATOM 793 C CA . ALA B 1 5 ? 2.945 -3.908 6.922 1 98.88 5 ALA B CA 1
ATOM 794 C C . ALA B 1 5 ? 3.832 -3.977 5.684 1 98.88 5 ALA B C 1
ATOM 796 O O . ALA B 1 5 ? 5.02 -3.646 5.742 1 98.88 5 ALA B O 1
ATOM 797 N N . VAL B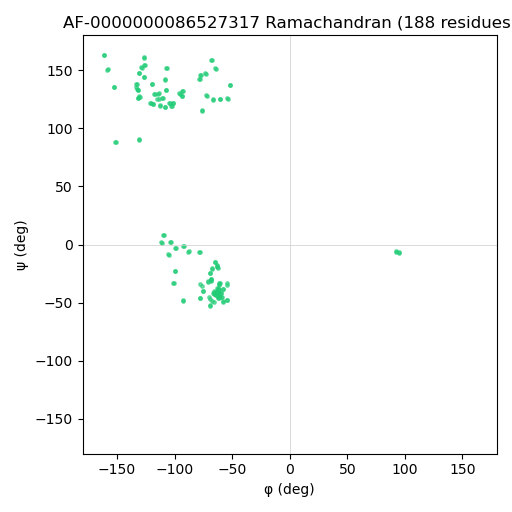 1 6 ? 3.27 -4.508 4.633 1 98.94 6 VAL B N 1
ATOM 798 C CA . VAL B 1 6 ? 3.953 -4.555 3.346 1 98.94 6 VAL B CA 1
ATOM 799 C C . VAL B 1 6 ? 3.018 -4.066 2.244 1 98.94 6 VAL B C 1
ATOM 801 O O . VAL B 1 6 ? 1.835 -4.414 2.225 1 98.94 6 VAL B O 1
ATOM 804 N N . VAL B 1 7 ? 3.504 -3.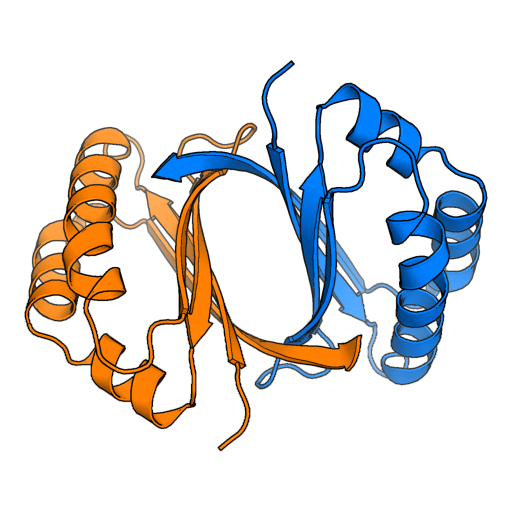221 1.43 1 98.94 7 VAL B N 1
ATOM 805 C CA . VAL B 1 7 ? 2.883 -2.934 0.141 1 98.94 7 VAL B CA 1
ATOM 806 C C . VAL B 1 7 ? 3.783 -3.428 -0.989 1 98.94 7 VAL B C 1
ATOM 808 O O . VAL B 1 7 ? 4.941 -3.016 -1.095 1 98.94 7 VAL B O 1
ATOM 811 N N . ALA B 1 8 ? 3.24 -4.336 -1.79 1 98.88 8 ALA B N 1
ATOM 812 C CA . ALA B 1 8 ? 3.965 -4.867 -2.941 1 98.88 8 ALA B CA 1
ATOM 813 C C . ALA B 1 8 ? 3.281 -4.473 -4.25 1 98.88 8 ALA B C 1
ATOM 815 O O . ALA B 1 8 ? 2.08 -4.695 -4.418 1 98.88 8 ALA B O 1
ATOM 816 N N . LEU B 1 9 ? 4.02 -3.881 -5.078 1 98.81 9 LEU B N 1
ATOM 817 C CA . LEU B 1 9 ? 3.576 -3.523 -6.422 1 98.81 9 LEU B CA 1
ATOM 818 C C . LEU B 1 9 ? 4.176 -4.465 -7.461 1 98.81 9 LEU B C 1
ATOM 820 O O . LEU B 1 9 ? 5.395 -4.641 -7.512 1 98.81 9 LEU B O 1
ATOM 824 N N . ILE B 1 10 ? 3.312 -5.105 -8.188 1 98.88 10 ILE B N 1
ATOM 825 C CA . ILE B 1 10 ? 3.715 -6 -9.273 1 98.88 10 ILE B CA 1
ATOM 826 C C . ILE B 1 10 ? 3.123 -5.516 -10.594 1 98.88 10 ILE B C 1
ATOM 828 O O . ILE B 1 10 ? 1.903 -5.383 -10.719 1 98.88 10 ILE B O 1
ATOM 832 N N . VAL B 1 11 ? 3.992 -5.242 -11.555 1 98.88 11 VAL B N 1
ATOM 833 C CA . VAL B 1 11 ? 3.557 -4.719 -12.844 1 98.88 11 VAL B CA 1
ATOM 834 C C . VAL B 1 11 ? 3.748 -5.777 -13.93 1 98.88 11 VAL B C 1
ATOM 836 O O . VAL B 1 11 ? 4.848 -6.309 -14.102 1 98.88 11 VAL B O 1
ATOM 839 N N . ALA B 1 12 ? 2.717 -6.047 -14.609 1 98.88 12 ALA B N 1
ATOM 840 C CA . ALA B 1 12 ? 2.744 -7.027 -15.688 1 98.88 12 ALA B CA 1
ATOM 841 C C . ALA B 1 12 ? 3.389 -6.441 -16.938 1 98.88 12 ALA B C 1
ATOM 843 O O . ALA B 1 12 ? 3.221 -5.254 -17.234 1 98.88 12 ALA B O 1
ATOM 844 N N . LYS B 1 13 ? 4.074 -7.262 -17.656 1 98.75 13 LYS B N 1
ATOM 845 C CA . LYS B 1 13 ? 4.43 -6.914 -19.031 1 98.75 13 LYS B CA 1
ATOM 846 C C . LYS B 1 13 ? 3.186 -6.777 -19.906 1 98.75 13 LYS B C 1
ATOM 848 O O . LYS B 1 13 ? 2.17 -7.43 -19.656 1 98.75 13 LYS B O 1
ATOM 853 N N . PRO B 1 14 ? 3.373 -5.906 -20.922 1 98.19 14 PRO B N 1
ATOM 854 C CA . PRO B 1 14 ? 2.227 -5.793 -21.828 1 98.19 14 PRO B CA 1
ATOM 855 C C . PRO B 1 14 ? 1.766 -7.145 -22.375 1 98.19 14 PRO B C 1
ATOM 857 O O . PRO B 1 14 ? 2.588 -7.945 -22.828 1 98.19 14 PRO B O 1
ATOM 860 N N . GLY B 1 15 ? 0.457 -7.414 -22.172 1 98.06 15 GLY B N 1
ATOM 861 C CA . GLY B 1 15 ? -0.121 -8.641 -22.703 1 98.06 15 GLY B CA 1
ATOM 862 C C . GLY B 1 15 ? -0.148 -9.773 -21.688 1 98.06 15 GLY B C 1
ATOM 863 O O . GLY B 1 15 ? -0.781 -10.805 -21.922 1 98.06 15 GLY B O 1
ATOM 864 N N . ALA B 1 16 ? 0.463 -9.555 -20.547 1 98.5 16 ALA B N 1
ATOM 865 C CA . ALA B 1 16 ? 0.591 -10.648 -19.578 1 98.5 16 ALA B CA 1
ATOM 866 C C . ALA B 1 16 ? -0.295 -10.406 -18.359 1 98.5 16 ALA B C 1
ATOM 868 O O . ALA B 1 16 ? -0.22 -11.148 -17.375 1 98.5 16 ALA B O 1
ATOM 869 N N . GLU B 1 17 ? -1.121 -9.398 -18.453 1 98.5 17 GLU B N 1
ATOM 870 C CA . GLU B 1 17 ? -1.855 -8.945 -17.281 1 98.5 17 GLU B CA 1
ATOM 871 C C . GLU B 1 17 ? -2.689 -10.07 -16.688 1 98.5 17 GLU B C 1
ATOM 873 O O . GLU B 1 17 ? -2.619 -10.336 -15.477 1 98.5 17 GLU B O 1
ATOM 878 N N . GLU B 1 18 ? -3.463 -10.781 -17.484 1 98.56 18 GLU B N 1
ATOM 879 C CA . GLU B 1 18 ? -4.41 -11.758 -16.969 1 98.56 18 GLU B CA 1
ATOM 880 C C . GLU B 1 18 ? -3.703 -13.031 -16.531 1 98.56 18 GLU B C 1
ATOM 882 O O . GLU B 1 18 ? -4.121 -13.68 -15.562 1 98.56 18 GLU B O 1
ATOM 887 N N . LYS B 1 19 ? -2.65 -13.445 -17.219 1 98.44 19 LYS B N 1
ATOM 888 C CA . LYS B 1 19 ? -1.843 -14.57 -16.766 1 98.44 19 LYS B CA 1
ATOM 889 C C . LYS B 1 19 ? -1.214 -14.297 -15.406 1 98.44 19 LYS B C 1
ATOM 891 O O . LYS B 1 19 ? -1.244 -15.148 -14.516 1 98.44 19 LYS B O 1
ATOM 896 N N . LEU B 1 20 ? -0.69 -13.086 -15.305 1 98.81 20 LEU B N 1
ATOM 897 C CA . LEU B 1 20 ? -0.096 -12.695 -14.031 1 98.81 20 LEU B CA 1
ATOM 898 C C . LEU B 1 20 ? -1.152 -12.641 -12.938 1 98.81 20 LEU B C 1
ATOM 900 O O . LEU B 1 20 ? -0.93 -13.141 -11.828 1 98.81 20 LEU B O 1
ATOM 904 N N . ARG B 1 21 ? -2.299 -12.086 -13.25 1 98.81 21 ARG B N 1
ATOM 905 C CA . ARG B 1 21 ? -3.387 -12.016 -12.281 1 98.81 21 ARG B CA 1
ATOM 906 C C . ARG B 1 21 ? -3.715 -13.398 -11.727 1 98.81 21 ARG B C 1
ATOM 908 O O . ARG B 1 21 ? -3.848 -13.562 -10.508 1 98.81 21 ARG B O 1
ATOM 915 N N . ALA B 1 22 ? -3.842 -14.336 -12.625 1 98.75 22 ALA B N 1
ATOM 916 C CA . ALA B 1 22 ? -4.195 -15.695 -12.211 1 98.75 22 ALA B CA 1
ATOM 917 C C . ALA B 1 22 ? -3.154 -16.266 -11.25 1 98.75 22 ALA B C 1
ATOM 919 O O . ALA B 1 22 ? -3.502 -16.891 -10.258 1 98.75 22 ALA B O 1
ATOM 920 N N . GLN B 1 23 ? -1.89 -16 -11.586 1 98.69 23 GLN B N 1
ATOM 921 C CA . GLN B 1 23 ? -0.816 -16.469 -10.711 1 98.69 23 GLN B CA 1
ATOM 922 C C . GLN B 1 23 ? -0.887 -15.797 -9.344 1 98.69 23 GLN B C 1
ATOM 924 O O . GLN B 1 23 ? -0.746 -16.453 -8.312 1 98.69 23 GLN B O 1
ATOM 929 N N . LEU B 1 24 ? -1.12 -14.508 -9.32 1 98.88 24 LEU B N 1
ATOM 930 C CA . LEU B 1 24 ? -1.182 -13.758 -8.078 1 98.88 24 LEU B CA 1
ATOM 931 C C . LEU B 1 24 ? -2.379 -14.188 -7.234 1 98.88 24 LEU B C 1
ATOM 933 O O . LEU B 1 24 ? -2.268 -14.328 -6.012 1 98.88 24 LEU B O 1
ATOM 937 N N . GLU B 1 25 ? -3.518 -14.398 -7.883 1 98.88 25 GLU B N 1
ATOM 938 C CA . GLU B 1 25 ? -4.691 -14.883 -7.164 1 98.88 25 GLU B CA 1
ATOM 939 C C . GLU B 1 25 ? -4.43 -16.25 -6.539 1 98.88 25 GLU B C 1
ATOM 941 O O . GLU B 1 25 ? -4.918 -16.547 -5.445 1 98.88 25 GLU B O 1
ATOM 946 N N . GLY B 1 26 ? -3.662 -17.047 -7.191 1 98.69 26 GLY B N 1
ATOM 947 C CA . GLY B 1 26 ? -3.383 -18.406 -6.762 1 98.69 26 GLY B CA 1
ATOM 948 C C . GLY B 1 26 ? -2.561 -18.484 -5.488 1 98.69 26 GLY B C 1
ATOM 949 O O . GLY B 1 26 ? -2.588 -19.484 -4.777 1 98.69 26 GLY B O 1
ATOM 950 N N . ILE B 1 27 ? -1.846 -17.406 -5.137 1 98.81 27 ILE B N 1
ATOM 951 C CA . ILE B 1 27 ? -0.964 -17.484 -3.979 1 98.81 27 ILE B CA 1
ATOM 952 C C . ILE B 1 27 ? -1.647 -16.859 -2.768 1 98.81 27 ILE B C 1
ATOM 954 O O . ILE B 1 27 ? -1.128 -16.922 -1.651 1 98.81 27 ILE B O 1
ATOM 958 N N . VAL B 1 28 ? -2.846 -16.297 -2.912 1 98.88 28 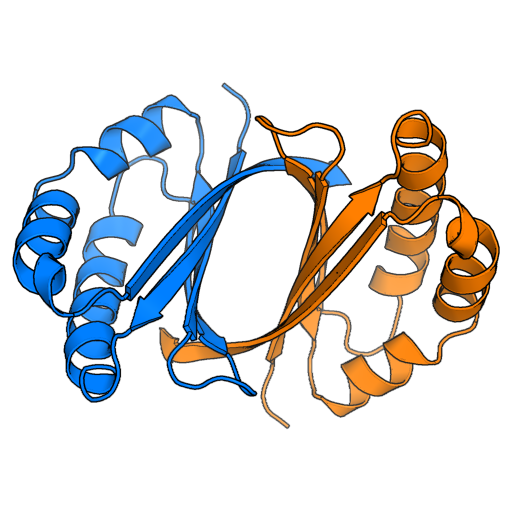VAL B N 1
ATOM 959 C CA . VAL B 1 28 ? -3.486 -15.555 -1.83 1 98.88 28 VAL B CA 1
ATOM 960 C C . VAL B 1 28 ? -3.893 -16.516 -0.715 1 98.88 28 VAL B C 1
ATOM 962 O O . VAL B 1 28 ? -3.475 -16.359 0.434 1 98.88 28 VAL B O 1
ATOM 965 N N . GLU B 1 29 ? -4.602 -17.547 -1.004 1 98.75 29 GLU B N 1
ATOM 966 C CA . GLU B 1 29 ? -5.121 -18.438 0.027 1 98.75 29 GLU B CA 1
ATOM 967 C C . GLU B 1 29 ? -3.994 -19.172 0.744 1 98.75 29 GLU B C 1
ATOM 969 O O . GLU B 1 29 ? -3.941 -19.203 1.976 1 98.75 29 GLU B O 1
ATOM 974 N N . PRO B 1 30 ? -3.053 -19.797 0.013 1 98.81 30 PRO B N 1
ATOM 975 C CA . PRO B 1 30 ? -1.954 -20.438 0.739 1 98.81 30 PRO B CA 1
ATOM 976 C C . PRO B 1 30 ? -1.188 -19.453 1.631 1 98.81 30 PRO B C 1
ATOM 978 O O . PRO B 1 30 ? -0.722 -19.844 2.709 1 98.81 30 PRO B O 1
ATOM 981 N N . THR B 1 31 ? -0.966 -18.188 1.196 1 98.88 31 THR B N 1
ATOM 982 C CA . THR B 1 31 ? -0.262 -17.172 1.989 1 98.88 31 THR B CA 1
ATOM 983 C C . THR B 1 31 ? -1.059 -16.828 3.24 1 98.88 31 THR B C 1
ATOM 985 O O . THR B 1 31 ? -0.495 -16.703 4.332 1 98.88 31 THR B O 1
ATOM 988 N N . ARG B 1 32 ? -2.42 -16.672 3.096 1 98.81 32 ARG B N 1
ATOM 989 C CA . ARG B 1 32 ? -3.262 -16.328 4.238 1 98.81 32 ARG B CA 1
ATOM 990 C C . ARG B 1 32 ? -3.221 -17.438 5.289 1 98.81 32 ARG B C 1
ATOM 992 O O . ARG B 1 32 ? -3.498 -17.188 6.465 1 98.81 32 ARG B O 1
ATOM 999 N N . ASN B 1 33 ? -2.801 -18.641 4.875 1 98.62 33 ASN B N 1
ATOM 1000 C CA . ASN B 1 33 ? -2.74 -19.766 5.789 1 98.62 33 ASN B CA 1
ATOM 1001 C C . ASN B 1 33 ? -1.364 -19.906 6.434 1 98.62 33 ASN B C 1
ATOM 1003 O O . ASN B 1 33 ? -1.149 -20.766 7.281 1 98.62 33 ASN B O 1
ATOM 1007 N N . GLU B 1 34 ? -0.446 -19.078 6.109 1 98.75 34 GLU B N 1
ATOM 1008 C CA . GLU B 1 34 ? 0.89 -19.094 6.695 1 98.75 34 GLU B CA 1
ATOM 1009 C C . GLU B 1 34 ? 0.869 -18.578 8.133 1 98.75 34 GLU B C 1
ATOM 1011 O O . GLU B 1 34 ? 0.101 -17.672 8.461 1 98.75 34 GLU B O 1
ATOM 1016 N N . ALA B 1 35 ? 1.736 -19.141 8.891 1 98.06 35 ALA B N 1
ATOM 1017 C CA . ALA B 1 35 ? 1.913 -18.609 10.242 1 98.06 35 ALA B CA 1
ATOM 1018 C C . ALA B 1 35 ? 2.352 -17.156 10.219 1 98.06 35 ALA B C 1
ATOM 1020 O O . ALA B 1 35 ? 3.277 -16.797 9.492 1 98.06 35 ALA B O 1
ATOM 1021 N N . GLY B 1 36 ? 1.623 -16.312 10.898 1 98.44 36 GLY B N 1
ATOM 1022 C CA . GLY B 1 36 ? 2.006 -14.922 11.062 1 98.44 36 GLY B CA 1
ATOM 1023 C C . GLY B 1 36 ? 1.414 -14.016 10 1 98.44 36 GLY B C 1
ATOM 1024 O O . GLY B 1 36 ? 1.592 -12.797 10.055 1 98.44 36 GLY B O 1
ATOM 1025 N N . ALA B 1 37 ? 0.735 -14.602 9 1 98.75 37 ALA B N 1
ATOM 1026 C CA . ALA B 1 37 ? 0.029 -13.781 8.016 1 98.75 37 ALA B CA 1
ATOM 1027 C C . ALA B 1 37 ? -1.264 -13.219 8.602 1 98.75 37 ALA B C 1
ATOM 1029 O O . ALA B 1 37 ? -2.197 -13.969 8.898 1 98.75 37 ALA B O 1
ATOM 1030 N N . LEU B 1 38 ? -1.353 -11.93 8.75 1 98.75 38 LEU B N 1
ATOM 1031 C CA . LEU B 1 38 ? -2.508 -11.289 9.367 1 98.75 38 LEU B CA 1
ATOM 1032 C C . LEU B 1 38 ? -3.445 -10.719 8.305 1 98.75 38 LEU B C 1
ATOM 1034 O O . LEU B 1 38 ? -4.652 -10.617 8.531 1 98.75 38 LEU B O 1
ATOM 1038 N N . GLN B 1 39 ? -2.869 -10.289 7.238 1 98.81 39 GLN B N 1
ATOM 1039 C CA . GLN B 1 39 ?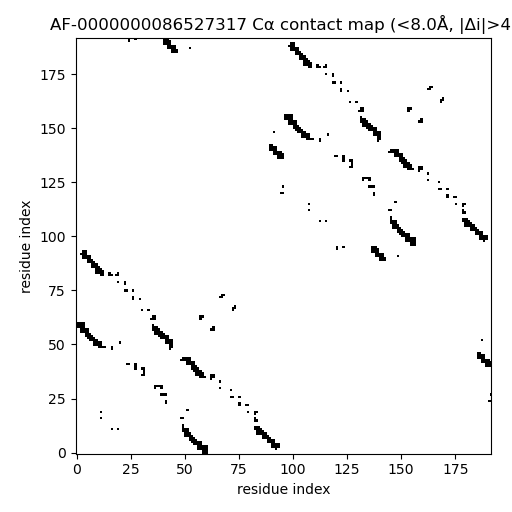 -3.582 -9.727 6.094 1 98.81 39 GLN B CA 1
ATOM 1040 C C . GLN B 1 39 ? -2.795 -9.938 4.801 1 98.81 39 GLN B C 1
ATOM 1042 O O . GLN B 1 39 ? -1.574 -9.773 4.781 1 98.81 39 GLN B O 1
ATOM 1047 N N . TYR B 1 40 ? -3.436 -10.344 3.771 1 98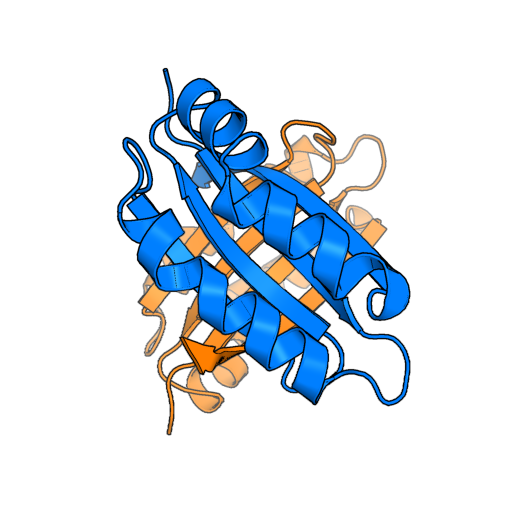.88 40 TYR B N 1
ATOM 1048 C CA . TYR B 1 40 ? -2.842 -10.539 2.453 1 98.88 40 TYR B CA 1
ATOM 1049 C C . TYR B 1 40 ? -3.875 -10.328 1.353 1 98.88 40 TYR B C 1
ATOM 1051 O O . TYR B 1 40 ? -4.473 -11.281 0.858 1 98.88 40 TYR B O 1
ATOM 1059 N N . ASP B 1 41 ? -4 -9.062 0.928 1 98.94 41 ASP B N 1
ATOM 1060 C CA . ASP B 1 41 ? -5.066 -8.703 0 1 98.94 41 ASP B CA 1
ATOM 1061 C C . ASP B 1 41 ? -4.5 -8.289 -1.356 1 98.94 41 ASP B C 1
ATOM 1063 O O . ASP B 1 41 ? -3.578 -7.477 -1.429 1 98.94 41 ASP B O 1
ATOM 1067 N N . LEU B 1 42 ? -5.027 -8.859 -2.381 1 98.94 42 LEU B N 1
ATOM 1068 C CA . LEU B 1 42 ? -4.637 -8.539 -3.748 1 98.94 42 LEU B CA 1
ATOM 1069 C C . LEU B 1 42 ? -5.582 -7.512 -4.359 1 98.94 42 LEU B C 1
ATOM 1071 O O . LEU B 1 42 ? -6.801 -7.664 -4.281 1 98.94 42 LEU B O 1
ATOM 1075 N N . HIS B 1 43 ? -5.008 -6.457 -4.938 1 98.94 43 HIS B N 1
ATOM 1076 C CA . HIS B 1 43 ? -5.762 -5.395 -5.598 1 98.94 43 HIS B CA 1
ATOM 1077 C C . HIS B 1 43 ? -5.258 -5.168 -7.02 1 98.94 43 HIS B C 1
ATOM 1079 O O . HIS B 1 43 ? -4.18 -5.645 -7.383 1 98.94 43 HIS B O 1
ATOM 1085 N N . ARG B 1 44 ? -6.113 -4.539 -7.773 1 98.81 44 ARG B N 1
ATOM 1086 C CA . ARG B 1 44 ? -5.707 -4.02 -9.078 1 98.81 44 ARG B CA 1
ATOM 1087 C C . ARG B 1 44 ? -5.883 -2.508 -9.141 1 98.81 44 ARG B C 1
ATOM 1089 O O . ARG B 1 44 ? -6.875 -1.971 -8.648 1 98.81 44 ARG B O 1
ATOM 1096 N N . ASP B 1 45 ? -4.879 -1.775 -9.758 1 98.69 45 ASP B N 1
ATOM 1097 C CA . ASP B 1 45 ? -4.918 -0.329 -9.945 1 98.69 45 ASP B CA 1
ATOM 1098 C C . ASP B 1 45 ? -6.02 0.067 -10.922 1 98.69 45 ASP B C 1
ATOM 1100 O O . ASP B 1 45 ? -6.047 -0.408 -12.062 1 98.69 45 ASP B O 1
ATOM 1104 N N . LEU B 1 46 ? -6.891 0.938 -10.484 1 97.56 46 LEU B N 1
ATOM 1105 C CA . LEU B 1 46 ? -8.047 1.293 -11.297 1 97.56 46 LEU B CA 1
ATOM 1106 C C . LEU B 1 46 ? -7.629 2.088 -12.523 1 97.56 46 LEU B C 1
ATOM 1108 O O . LEU B 1 46 ? -8.305 2.053 -13.555 1 97.56 46 LEU B O 1
ATOM 1112 N N . LYS B 1 47 ? -6.492 2.723 -12.406 1 97.06 47 LYS B N 1
ATOM 1113 C CA . LYS B 1 47 ? -6.059 3.594 -13.492 1 97.06 47 LYS B CA 1
ATOM 1114 C C . LYS B 1 47 ? -5.023 2.898 -14.375 1 97.06 47 LYS B C 1
ATOM 1116 O O . LYS B 1 47 ? -4.793 3.312 -15.516 1 97.06 47 LYS B O 1
ATOM 1121 N N . GLU B 1 48 ? -4.355 1.918 -13.844 1 97.88 48 GLU B N 1
ATOM 1122 C CA . GLU B 1 48 ? -3.34 1.157 -14.562 1 97.88 48 GLU B CA 1
ATOM 1123 C C . GLU B 1 48 ? -3.561 -0.345 -14.406 1 97.88 48 GLU B C 1
ATOM 1125 O O . GLU B 1 48 ? -2.947 -0.981 -13.547 1 97.88 48 GLU B O 1
ATOM 1130 N N . PRO B 1 49 ? -4.285 -0.917 -15.266 1 96.75 49 PRO B N 1
ATOM 1131 C CA . PRO B 1 49 ? -4.734 -2.297 -15.086 1 96.75 49 PRO B CA 1
ATOM 1132 C C . PRO B 1 49 ? -3.582 -3.297 -15.047 1 96.75 49 PRO B C 1
ATOM 1134 O O . PRO B 1 49 ? -3.773 -4.457 -14.672 1 96.75 49 PRO B O 1
ATOM 1137 N N . ALA B 1 50 ? -2.4 -2.877 -15.555 1 98.44 50 ALA B N 1
ATOM 1138 C CA . ALA B 1 50 ? -1.247 -3.771 -15.516 1 98.44 50 ALA B CA 1
ATOM 1139 C C . ALA B 1 50 ? -0.619 -3.801 -14.125 1 98.44 50 ALA B C 1
ATOM 1141 O O . ALA B 1 50 ? 0.261 -4.621 -13.852 1 98.44 50 ALA B O 1
ATOM 1142 N N . ARG B 1 51 ? -1.08 -2.969 -13.211 1 98.75 51 ARG B N 1
ATOM 1143 C CA . ARG B 1 51 ? -0.496 -2.844 -11.883 1 98.75 51 ARG B CA 1
ATOM 1144 C C . ARG B 1 51 ? -1.339 -3.572 -10.844 1 98.75 51 ARG B C 1
ATOM 1146 O O . ARG B 1 51 ? -2.525 -3.279 -10.68 1 98.75 51 ARG B O 1
ATOM 1153 N N . PHE B 1 52 ? -0.699 -4.559 -10.203 1 98.94 52 PHE B N 1
ATOM 1154 C CA . PHE B 1 52 ? -1.274 -5.285 -9.078 1 98.94 52 PHE B CA 1
ATOM 1155 C C . PHE B 1 52 ? -0.584 -4.895 -7.777 1 98.94 52 PHE B C 1
ATOM 1157 O O . PHE B 1 52 ? 0.631 -4.684 -7.75 1 98.94 52 PHE B O 1
ATOM 1164 N N . VAL B 1 53 ? -1.397 -4.809 -6.746 1 98.94 53 VAL B N 1
ATOM 1165 C CA . VAL B 1 53 ? -0.862 -4.363 -5.461 1 98.94 53 VAL B CA 1
ATOM 1166 C C . VAL B 1 53 ? -1.316 -5.309 -4.355 1 98.94 53 VAL B C 1
ATOM 1168 O O . VAL B 1 53 ? -2.514 -5.57 -4.203 1 98.94 53 VAL B O 1
ATOM 1171 N N . PHE B 1 54 ? -0.392 -5.824 -3.602 1 98.94 54 PHE B N 1
ATOM 1172 C CA . PHE B 1 54 ? -0.699 -6.5 -2.346 1 98.94 54 PHE B CA 1
ATOM 1173 C C . PHE B 1 54 ? -0.619 -5.527 -1.175 1 98.94 54 PHE B C 1
ATOM 1175 O O . PHE B 1 54 ? 0.327 -4.742 -1.076 1 98.94 54 PHE B O 1
ATOM 1182 N N . VAL B 1 55 ? -1.608 -5.547 -0.362 1 98.94 55 VAL B N 1
ATOM 1183 C CA . VAL B 1 55 ? -1.574 -4.945 0.967 1 98.94 55 VAL B CA 1
ATOM 1184 C C . VAL B 1 55 ? -1.542 -6.043 2.029 1 98.94 55 VAL B C 1
ATOM 1186 O O . VAL B 1 55 ? -2.463 -6.859 2.117 1 98.94 55 VAL B O 1
ATOM 1189 N N . GLU B 1 56 ? -0.449 -6.012 2.779 1 98.94 56 GLU B N 1
ATOM 1190 C CA . GLU B 1 56 ? -0.171 -7.137 3.666 1 98.94 56 GLU B CA 1
ATOM 1191 C C . GLU B 1 56 ? 0.108 -6.664 5.09 1 98.94 56 GLU B C 1
ATOM 1193 O O . GLU B 1 56 ? 0.557 -5.535 5.297 1 98.94 56 GLU B O 1
ATOM 1198 N N . ARG B 1 57 ? -0.198 -7.535 6.047 1 98.88 57 ARG B N 1
ATOM 1199 C CA . ARG B 1 57 ? 0.25 -7.41 7.43 1 98.88 57 ARG B CA 1
ATOM 1200 C C . ARG B 1 57 ? 0.82 -8.727 7.941 1 98.88 57 ARG B C 1
ATOM 1202 O O . ARG B 1 57 ? 0.275 -9.797 7.656 1 98.88 57 ARG B O 1
ATOM 1209 N N . TRP B 1 58 ? 1.896 -8.586 8.648 1 98.75 58 TRP B N 1
ATOM 1210 C CA . TRP B 1 58 ? 2.631 -9.727 9.172 1 98.75 58 TRP B CA 1
ATOM 1211 C C . TRP B 1 58 ? 2.932 -9.555 10.656 1 98.75 58 TRP B C 1
ATOM 1213 O O . TRP B 1 58 ? 3.248 -8.445 11.109 1 98.75 58 TRP B O 1
ATOM 1223 N N . GLU B 1 59 ? 2.947 -10.641 11.32 1 98.38 59 GLU B N 1
ATOM 1224 C CA . GLU B 1 59 ? 3.164 -10.625 12.766 1 98.38 59 GLU B CA 1
ATOM 1225 C C . GLU B 1 59 ? 4.586 -10.188 13.109 1 98.38 59 GLU B C 1
ATOM 1227 O O . GLU B 1 59 ? 4.844 -9.695 14.203 1 98.38 59 GLU B O 1
ATOM 1232 N N . SER B 1 60 ? 5.445 -10.516 12.156 1 97.56 60 SER B N 1
ATOM 1233 C CA . SER B 1 60 ? 6.855 -10.234 12.406 1 97.56 60 SER B CA 1
ATOM 1234 C C . SER B 1 60 ? 7.656 -10.227 11.109 1 97.56 60 SER B C 1
ATOM 1236 O O . SER B 1 60 ? 7.172 -10.695 10.07 1 97.56 60 SER B O 1
ATOM 1238 N N . GLU B 1 61 ? 8.828 -9.633 11.266 1 96.75 61 GLU B N 1
ATOM 1239 C CA . GLU B 1 61 ? 9.75 -9.703 10.141 1 96.75 61 GLU B CA 1
ATOM 1240 C C . GLU B 1 61 ? 10.109 -11.148 9.805 1 96.75 61 GLU B C 1
ATOM 1242 O O . GLU B 1 61 ? 10.336 -11.492 8.641 1 96.75 61 GLU B O 1
ATOM 1247 N N . GLU B 1 62 ? 10.172 -12.023 10.812 1 97.62 62 GLU B N 1
ATOM 1248 C CA . GLU B 1 62 ? 10.492 -13.43 10.602 1 97.62 62 GLU B CA 1
ATOM 1249 C C . GLU B 1 62 ? 9.398 -14.125 9.797 1 97.62 62 GLU B C 1
ATOM 1251 O O . GLU B 1 62 ? 9.688 -14.961 8.93 1 97.62 62 GLU B O 1
ATOM 1256 N N . ALA B 1 63 ? 8.203 -13.758 10.125 1 98.38 63 ALA B N 1
ATOM 1257 C CA . ALA B 1 63 ? 7.082 -14.336 9.383 1 98.38 63 ALA B CA 1
ATOM 1258 C C . ALA B 1 63 ? 7.137 -13.93 7.91 1 98.38 63 ALA B C 1
ATOM 1260 O O . ALA B 1 63 ? 6.918 -14.75 7.02 1 98.38 63 ALA B O 1
ATOM 1261 N N . LEU B 1 64 ? 7.441 -12.672 7.707 1 98.44 64 LEU B N 1
ATOM 1262 C CA . LEU B 1 64 ? 7.578 -12.18 6.344 1 98.44 64 LEU B CA 1
ATOM 1263 C C . LEU B 1 64 ? 8.719 -12.891 5.617 1 98.44 64 LEU B C 1
ATOM 1265 O O . LEU B 1 64 ? 8.578 -13.266 4.449 1 98.44 64 LEU B O 1
ATOM 1269 N N . ALA B 1 65 ? 9.82 -13.062 6.293 1 98 65 ALA B N 1
ATOM 1270 C CA . ALA B 1 65 ? 10.961 -13.758 5.707 1 98 65 ALA B CA 1
ATOM 1271 C C . ALA B 1 65 ? 10.609 -15.195 5.348 1 98 65 ALA B C 1
ATOM 1273 O O . ALA B 1 65 ? 11.008 -15.695 4.293 1 98 65 ALA B O 1
ATOM 1274 N N . ALA B 1 66 ? 9.867 -15.891 6.195 1 98.5 66 ALA B N 1
ATOM 1275 C CA . ALA B 1 66 ? 9.406 -17.25 5.922 1 98.5 66 ALA B CA 1
ATOM 1276 C C . ALA B 1 66 ? 8.492 -17.281 4.707 1 98.5 66 ALA B C 1
ATOM 1278 O O . ALA B 1 66 ? 8.57 -18.203 3.889 1 98.5 66 ALA B O 1
ATOM 1279 N N . HIS B 1 67 ? 7.699 -16.297 4.598 1 98.75 67 HIS B N 1
ATOM 1280 C CA . HIS B 1 67 ? 6.801 -16.156 3.457 1 98.75 67 HIS B CA 1
ATOM 1281 C C . HIS B 1 67 ? 7.574 -16.109 2.145 1 98.75 67 HIS B C 1
ATOM 1283 O O . HIS B 1 67 ? 7.227 -16.812 1.188 1 98.75 67 HIS B O 1
ATOM 1289 N N . ALA B 1 68 ? 8.625 -15.352 2.096 1 98.12 68 ALA B N 1
ATOM 1290 C CA . ALA B 1 68 ? 9.406 -15.164 0.88 1 98.12 68 ALA B CA 1
ATOM 1291 C C . ALA B 1 68 ? 10.078 -16.469 0.447 1 98.12 68 ALA B C 1
ATOM 1293 O O . ALA B 1 68 ? 10.453 -16.625 -0.717 1 98.12 68 ALA B O 1
ATOM 1294 N N . ARG B 1 69 ? 10.094 -17.422 1.41 1 98.19 69 ARG B N 1
ATOM 1295 C CA . ARG B 1 69 ? 10.789 -18.672 1.132 1 98.19 69 ARG B CA 1
ATOM 1296 C C . ARG B 1 69 ? 9.812 -19.828 1.002 1 98.19 69 ARG B C 1
ATOM 1298 O O . ARG B 1 69 ? 10.219 -20.969 0.798 1 98.19 69 ARG B O 1
ATOM 1305 N N . SER B 1 70 ? 8.625 -19.562 1.111 1 98.69 70 SER B N 1
ATOM 1306 C CA . SER B 1 70 ? 7.637 -20.641 1.054 1 98.69 70 SER B CA 1
ATOM 1307 C C . SER B 1 70 ? 7.57 -21.25 -0.338 1 98.69 70 SER B C 1
ATOM 1309 O O . SER B 1 70 ? 7.926 -20.609 -1.327 1 98.69 70 SER B O 1
ATOM 1311 N N . ALA B 1 71 ? 7.059 -22.484 -0.458 1 98.5 71 ALA B N 1
ATOM 1312 C CA . ALA B 1 71 ? 7.008 -23.25 -1.706 1 98.5 71 ALA B CA 1
ATOM 1313 C C . ALA B 1 71 ? 6.105 -22.562 -2.729 1 98.5 71 ALA B C 1
ATOM 1315 O O . ALA B 1 71 ? 6.449 -22.469 -3.91 1 98.5 71 ALA B O 1
ATOM 1316 N N . HIS B 1 72 ? 4.988 -22.078 -2.283 1 98.69 72 HIS B N 1
ATOM 1317 C CA . HIS B 1 72 ? 4.043 -21.484 -3.229 1 98.69 72 HIS B CA 1
ATOM 1318 C C . HIS B 1 72 ? 4.555 -20.156 -3.766 1 98.69 72 HIS B C 1
ATOM 1320 O O . HIS B 1 72 ? 4.297 -19.812 -4.922 1 98.69 72 HIS B O 1
ATOM 1326 N N . ILE B 1 73 ? 5.336 -19.359 -2.986 1 98.75 73 ILE B N 1
ATOM 1327 C CA . ILE B 1 73 ? 5.883 -18.078 -3.438 1 98.75 73 ILE B CA 1
ATOM 1328 C C . ILE B 1 73 ? 7.043 -18.328 -4.398 1 98.75 73 ILE B C 1
ATOM 1330 O O . ILE B 1 73 ? 7.156 -17.656 -5.43 1 98.75 73 ILE B O 1
ATOM 1334 N N . LEU B 1 74 ? 7.855 -19.328 -4.066 1 98.5 74 LEU B N 1
ATOM 1335 C CA . LEU B 1 74 ? 8.945 -19.672 -4.973 1 98.5 74 LEU B CA 1
ATOM 1336 C C . LEU B 1 74 ? 8.398 -20.188 -6.305 1 98.5 74 LEU B C 1
ATOM 1338 O O . LEU B 1 74 ? 8.914 -19.828 -7.367 1 98.5 74 LEU B O 1
ATOM 1342 N N . ALA B 1 75 ? 7.406 -20.969 -6.297 1 98.5 75 ALA B N 1
ATOM 1343 C CA . ALA B 1 75 ? 6.766 -21.484 -7.508 1 98.5 75 ALA B CA 1
ATOM 1344 C C . ALA B 1 75 ? 6.172 -20.344 -8.336 1 98.5 75 ALA B C 1
ATOM 1346 O O . ALA B 1 75 ? 6.324 -20.297 -9.555 1 98.5 75 ALA B O 1
ATOM 1347 N N . TYR B 1 76 ? 5.531 -19.391 -7.633 1 98.56 76 TYR B N 1
ATOM 1348 C CA . TYR B 1 76 ? 4.961 -18.219 -8.281 1 98.56 76 TYR B CA 1
ATOM 1349 C C . TYR B 1 76 ? 6.047 -17.406 -8.977 1 98.56 76 TYR B C 1
ATOM 1351 O O . TYR B 1 76 ? 5.898 -17.016 -10.133 1 98.56 76 TYR B O 1
ATOM 1359 N N . ARG B 1 77 ? 7.117 -17.203 -8.258 1 98.12 77 ARG B N 1
ATOM 1360 C CA . ARG B 1 77 ? 8.188 -16.375 -8.828 1 98.12 77 ARG B CA 1
ATOM 1361 C C . ARG B 1 77 ? 8.773 -17.031 -10.078 1 98.12 77 ARG B C 1
ATOM 1363 O O . ARG B 1 77 ? 9.055 -16.344 -11.062 1 98.12 77 ARG B O 1
ATOM 1370 N N . GLU B 1 78 ? 8.883 -18.281 -10.062 1 98.19 78 GLU B N 1
ATOM 1371 C CA . GLU B 1 78 ? 9.398 -19 -11.219 1 98.19 78 GLU B CA 1
ATOM 1372 C C . GLU B 1 78 ? 8.406 -18.969 -12.375 1 98.19 78 GLU B C 1
ATOM 1374 O O . GLU B 1 78 ? 8.781 -18.641 -13.508 1 98.19 78 GLU B O 1
ATOM 1379 N N . ALA B 1 79 ? 7.211 -19.203 -12.109 1 98.12 79 ALA B N 1
ATOM 1380 C CA . ALA B 1 79 ? 6.176 -19.312 -13.133 1 98.12 79 ALA B CA 1
ATOM 1381 C C . ALA B 1 79 ? 5.91 -17.969 -13.797 1 98.12 79 ALA B C 1
ATOM 1383 O O . ALA B 1 79 ? 5.605 -17.906 -14.984 1 98.12 79 ALA B O 1
ATOM 1384 N N . ALA B 1 80 ? 6.074 -16.875 -13.031 1 98.44 80 ALA B N 1
ATOM 1385 C CA . ALA B 1 80 ? 5.625 -15.57 -13.5 1 98.44 80 ALA B CA 1
ATOM 1386 C C . ALA B 1 80 ? 6.8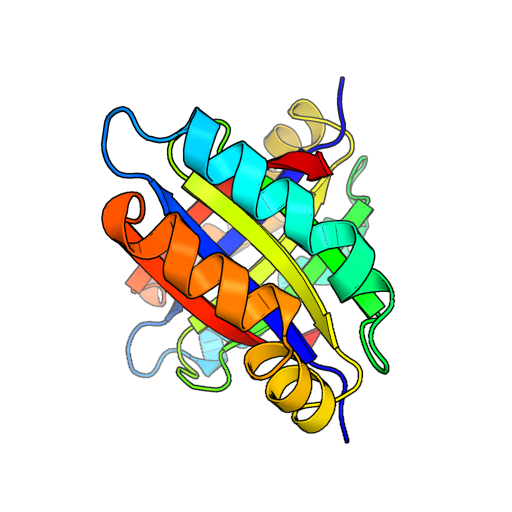01 -14.719 -13.977 1 98.44 80 ALA B C 1
ATOM 1388 O O . ALA B 1 80 ? 6.621 -13.57 -14.391 1 98.44 80 ALA B O 1
ATOM 1389 N N . ALA B 1 81 ? 7.949 -15.266 -13.938 1 97.75 81 ALA B N 1
ATOM 1390 C CA . ALA B 1 81 ? 9.18 -14.516 -14.172 1 97.75 81 ALA B CA 1
ATOM 1391 C C . ALA B 1 81 ? 9.117 -13.773 -15.508 1 97.75 81 ALA B C 1
ATOM 1393 O O . ALA B 1 81 ? 9.547 -12.617 -15.609 1 97.75 81 ALA B O 1
ATOM 1394 N N . ASP B 1 82 ? 8.484 -14.336 -16.516 1 97.88 82 ASP B N 1
ATOM 1395 C CA . ASP B 1 82 ? 8.484 -13.758 -17.859 1 97.88 82 ASP B CA 1
ATOM 1396 C C . ASP B 1 82 ? 7.344 -12.758 -18.031 1 97.88 82 ASP B C 1
ATOM 1398 O O . ASP B 1 82 ? 7.25 -12.078 -19.062 1 97.88 82 ASP B O 1
ATOM 1402 N N . TRP B 1 83 ? 6.535 -12.688 -17.047 1 98.75 83 TRP B N 1
ATOM 1403 C CA . TRP B 1 83 ? 5.332 -11.867 -17.188 1 98.75 83 TRP B CA 1
ATOM 1404 C C . TRP B 1 83 ? 5.461 -10.57 -16.406 1 98.75 83 TRP B C 1
ATOM 1406 O O . TRP B 1 83 ? 4.637 -9.664 -16.562 1 98.75 83 TRP B O 1
ATOM 1416 N N . ILE B 1 84 ? 6.52 -10.43 -15.586 1 98.81 84 ILE B N 1
ATOM 1417 C CA . ILE B 1 84 ? 6.645 -9.297 -14.672 1 98.81 84 ILE B CA 1
ATOM 1418 C C . ILE B 1 84 ? 7.617 -8.273 -15.25 1 98.81 84 ILE B C 1
ATOM 1420 O O . ILE B 1 84 ? 8.758 -8.602 -15.578 1 98.81 84 ILE B O 1
ATOM 1424 N N . GLU B 1 85 ? 7.105 -7.133 -15.414 1 98.62 85 GLU B N 1
ATOM 1425 C CA . GLU B 1 85 ? 7.934 -6.012 -15.844 1 98.62 85 GLU B CA 1
ATOM 1426 C C . GLU B 1 85 ? 8.758 -5.457 -14.68 1 98.62 85 GLU B C 1
ATOM 1428 O O . GLU B 1 85 ? 9.953 -5.18 -14.836 1 98.62 85 GLU B O 1
ATOM 1433 N N . ARG B 1 86 ? 8.102 -5.293 -13.594 1 97.88 86 ARG B N 1
ATOM 1434 C CA . ARG B 1 86 ? 8.781 -4.812 -12.398 1 97.88 86 ARG B CA 1
ATOM 1435 C C . ARG B 1 86 ? 8.008 -5.172 -11.141 1 97.88 86 ARG B C 1
ATOM 1437 O O . ARG B 1 86 ? 6.793 -5.379 -11.195 1 97.88 86 ARG B O 1
ATOM 1444 N N . SER B 1 87 ? 8.711 -5.34 -10.109 1 98.19 87 SER B N 1
ATOM 1445 C CA . SER B 1 87 ? 8.18 -5.578 -8.773 1 98.19 87 SER B CA 1
ATOM 1446 C C . SER B 1 87 ? 8.852 -4.688 -7.734 1 98.19 87 SER B C 1
ATOM 1448 O O . SER B 1 87 ? 10.062 -4.465 -7.797 1 98.19 87 SER B O 1
ATOM 1450 N N . GLU B 1 88 ? 8.062 -4.09 -6.895 1 97.81 88 GLU B N 1
ATOM 1451 C CA . GLU B 1 88 ? 8.547 -3.256 -5.797 1 97.81 88 GLU B CA 1
ATOM 1452 C C . GLU B 1 88 ? 7.902 -3.658 -4.473 1 97.81 88 GLU B C 1
ATOM 1454 O O . GLU B 1 88 ? 6.68 -3.76 -4.375 1 97.81 88 GLU B O 1
ATOM 1459 N N . ILE B 1 89 ? 8.727 -3.906 -3.512 1 98.44 89 ILE B N 1
ATOM 1460 C CA . ILE B 1 89 ? 8.234 -4.281 -2.189 1 98.44 89 ILE B CA 1
ATOM 1461 C C . ILE B 1 89 ? 8.656 -3.23 -1.164 1 98.44 89 ILE B C 1
ATOM 1463 O O . ILE B 1 89 ? 9.836 -2.875 -1.084 1 98.44 89 ILE B O 1
ATOM 1467 N N . ARG B 1 90 ? 7.727 -2.764 -0.411 1 98.56 90 ARG B N 1
ATOM 1468 C CA . ARG B 1 90 ? 8.016 -1.838 0.681 1 98.56 90 ARG B CA 1
ATOM 1469 C C . ARG B 1 90 ? 7.609 -2.434 2.025 1 98.56 90 ARG B C 1
ATOM 1471 O O . ARG B 1 90 ? 6.441 -2.779 2.229 1 98.56 90 ARG B O 1
ATOM 1478 N N . VAL B 1 91 ? 8.547 -2.559 2.881 1 98.75 91 VAL B N 1
ATOM 1479 C CA . VAL B 1 91 ? 8.289 -2.994 4.25 1 98.75 91 VAL B CA 1
ATOM 1480 C C . VAL B 1 91 ? 8.109 -1.775 5.152 1 98.75 91 VAL B C 1
ATOM 1482 O O . VAL B 1 91 ? 8.961 -0.886 5.188 1 98.75 91 VAL B O 1
ATOM 1485 N N . LEU B 1 92 ? 7 -1.799 5.875 1 98.75 92 LEU B N 1
ATOM 1486 C CA . LEU B 1 92 ? 6.516 -0.573 6.5 1 98.75 92 LEU B CA 1
ATOM 1487 C C . LEU B 1 92 ? 6.293 -0.779 7.996 1 98.75 92 LEU B C 1
ATOM 1489 O O . LEU B 1 92 ? 5.848 -1.849 8.422 1 98.75 92 LEU B O 1
ATOM 1493 N N . SER B 1 93 ? 6.574 0.23 8.727 1 98.38 93 SER B N 1
ATOM 1494 C CA . SER B 1 93 ? 6.195 0.306 10.133 1 98.38 93 SER B CA 1
ATOM 1495 C C . SER B 1 93 ? 5.059 1.304 10.352 1 98.38 93 SER B C 1
ATOM 1497 O O . SER B 1 93 ? 5.113 2.428 9.844 1 98.38 93 SER B O 1
ATOM 1499 N N . LYS B 1 94 ? 4.008 0.921 11.125 1 98.5 94 LYS B N 1
ATOM 1500 C CA . LYS B 1 94 ? 2.877 1.815 11.352 1 98.5 94 LYS B CA 1
ATOM 1501 C C . LYS B 1 94 ? 3.26 2.953 12.297 1 98.5 94 LYS B C 1
ATOM 1503 O O . LYS B 1 94 ? 3.84 2.717 13.359 1 98.5 94 LYS B O 1
ATOM 1508 N N . LEU B 1 95 ? 2.992 4.152 11.891 1 98.56 95 LEU B N 1
ATOM 1509 C CA . LEU B 1 95 ? 3.236 5.324 12.727 1 98.56 95 LEU B CA 1
ATOM 1510 C C . LEU B 1 95 ? 1.992 5.684 13.531 1 98.56 95 LEU B C 1
ATOM 1512 O O . LEU B 1 95 ? 2.09 6.023 14.711 1 98.56 95 LEU B O 1
ATOM 1516 N N . VAL B 1 96 ? 0.94 5.707 12.781 1 97.62 96 VAL B N 1
ATOM 1517 C CA . VAL B 1 96 ? -0.335 6.066 13.391 1 97.62 96 VAL B CA 1
ATOM 1518 C C . VAL B 1 96 ? -1.423 5.105 12.914 1 97.62 96 VAL B C 1
ATOM 1520 O O . VAL B 1 96 ? -1.546 4.844 11.711 1 97.62 96 VAL B O 1
#

Radius of gyration: 16.96 Å; Cα contacts (8 Å, |Δi|>4): 400; chains: 2; bounding box: 37×47×40 Å

InterPro domains:
  IPR007138 Antibiotic biosynthesis monooxygenase domain [PF03992] (4-78)
  IPR007138 Antibiotic biosynthesis monooxygenase domain [PS51725] (4-92)
  IPR011008 Dimeric alpha-beta barrel [SSF54909] (4-94)
  IPR050744 AI-2 Signaling Cycle Isomerase LsrG [PTHR33336] (2-93)

Secondary structure (DSSP, 8-state):
---EEEEEEEEEPTT-HHHHHHHHHHTHHHHHTSTTEEEEEEEEESS-TTEEEEEEEES-HHHHHHHHTSHHHHHHHHHHGGGEEEEEEEEEEE--/---EEEEEEEEEPTT-HHHHHHHHHHTHHHHHTSTTEEEEEEEEESS-TTEEEEEEEES-HHHHHHHHTSHHHHHHHHHHGGGEEEEEEEEEEE--

pLDDT: mean 98.14, std 2.73, range [73.06, 98.94]

Sequence (192 aa):
MAEIAVVALIVAKPGAEEKLRAQLEGIVEPTRNEAGALQYDLHRDLKEPARFVFVERWESEEALAAHARSAHILAYREAAADWIERSEIRVLSKLVMAEIAVVALIVAKPGAEEKLRAQLEGIVEPTRNEAGALQYDLHRDLKEPARFVFVERWESEEALAAHARSAHILAYREAAADWIERSEIRVLSKLV

Nearest PDB structures (foldseek):
  1x7v-assembly3_C  TM=9.599E-01  e=1.206E-10  Pseudomonas aeruginosa
  4zos-assembly1_C  TM=9.631E-01  e=1.017E-09  Yersinia enterocolitica subsp. enterocolitica 8081
  4zos-assembly2_B  TM=9.603E-01  e=2.355E-09  Yersinia enterocolitica subsp. enterocolitica 8081
  4dpo-assembly1_B  TM=9.210E-01  e=2.680E-09  Methanosarcina mazei Go1
  3mcs-assembly1_A  TM=9.052E-01  e=7.892E-07  Fusobacterium nucleatum subsp. nucleatum ATCC 25586